Protein AF-A0A968Q0R6-F1 (afdb_monomer)

Foldseek 3Di:
DDDPPPPPDPVLVVLLVCQLVQVPVVLVVQLVVLLVPQPPCLVVNLSSLLSPLNHPDDDLVNVVVLLCLQQPLDPSHDPSSNLSSLVSCLSCCVVPVVSDDPVSLVSLVVLCVHPVHDPLSSNLSSLLNCLQNPLPVLVVDDDDPVPVSNVVSNVCSNVSCSSVVVVDPDPVVCCVDPVVPDHPPNPPDDDD

Nearest PDB structures (foldseek):
  3w3v-assembly1_A  TM=4.117E-01  e=5.167E+00  Saccharomyces cerevisiae S288C
  6yvv-a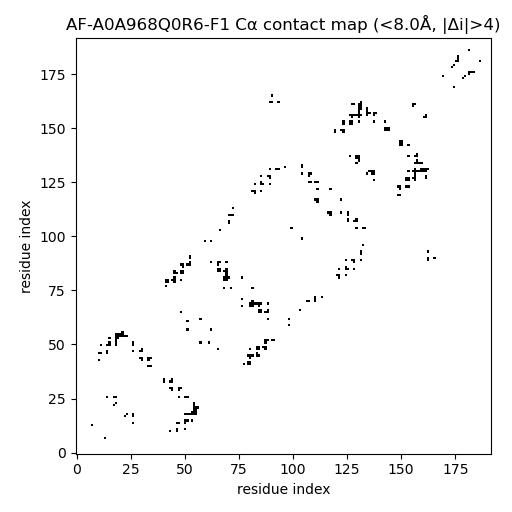ssembly1_D  TM=5.107E-01  e=9.107E+00  Saccharomyces cerevisiae S288C

Sequence (192 aa):
MREAFWIIRDPINVLENLARQGYHAEIRNLLAYYQSFEKSAEYLKAIAIRAMRFLPDIDTQEWELIVEFATTPNDSVSLAEKLMATETWLYLGHKYNAFKQSQHIEAVKVALRSEPAPPSRLEKNYLLILGQFEPNAVQEFSVNVNDPMLVSARDLALQGNPSEIFDLPELKVLREIYYSGQGPTDSEEGSP

Secondary structure (DSSP, 8-state):
--------SSHHHHHHHHHHTT-HHHHHHHHHHHHT-SSTTHHHHHHHHHHGGGSS---HHHHHHHHHHHH--STTS-HHHHHHHHHHHHHHHTT-GGG--HHHHHHHHHHHT-SSPPPHHHHHHHHHHHHHH-GGGGGG----TT-HHHHHHHHHHHHT-GGGGGTS---HHHIIIIIS---TTTTSS---

Radius of gyration: 17.41 Å; Cα contacts (8 Å, |Δi|>4): 208; chains: 1; bounding box: 38×56×56 Å

Mean predicted aligned error: 8.98 Å

pLDDT: mean 79.98, std 18.19, range [28.11, 96.62]

Solvent-accessible surface area (backbone atoms only — not comparable to full-atom values): 11010 Å² total; per-residue (Å²): 133,86,78,82,82,78,74,69,78,61,57,57,65,52,41,35,53,38,15,56,73,55,42,58,67,61,45,51,50,50,37,58,56,33,69,79,42,93,66,94,27,50,67,61,38,16,45,40,46,39,16,58,61,42,30,82,69,80,54,72,68,56,51,52,49,35,50,47,47,40,33,61,87,57,86,90,54,51,70,62,30,23,44,26,14,37,52,25,43,51,68,39,42,79,82,46,51,87,74,67,48,74,68,58,54,50,37,40,55,50,42,64,67,33,85,75,67,55,59,68,70,52,41,30,41,44,37,28,48,34,4,61,78,42,29,74,61,45,73,79,57,88,66,59,84,89,37,67,65,39,46,52,30,46,56,40,6,59,69,51,56,36,60,60,65,72,79,44,80,80,53,65,66,56,45,52,70,73,65,56,87,49,56,96,72,64,79,80,76,85,80,135

Structure (mmCIF, N/CA/C/O backbone):
data_AF-A0A968Q0R6-F1
#
_entry.id   AF-A0A968Q0R6-F1
#
loop_
_atom_site.group_PDB
_atom_site.id
_atom_site.type_symbol
_atom_site.label_atom_id
_atom_site.label_alt_id
_atom_site.label_comp_id
_atom_site.label_asym_id
_atom_site.label_entity_id
_atom_site.label_seq_id
_atom_site.pdbx_PDB_ins_code
_atom_site.Cartn_x
_atom_site.Cartn_y
_atom_site.Cartn_z
_atom_site.occupancy
_atom_site.B_is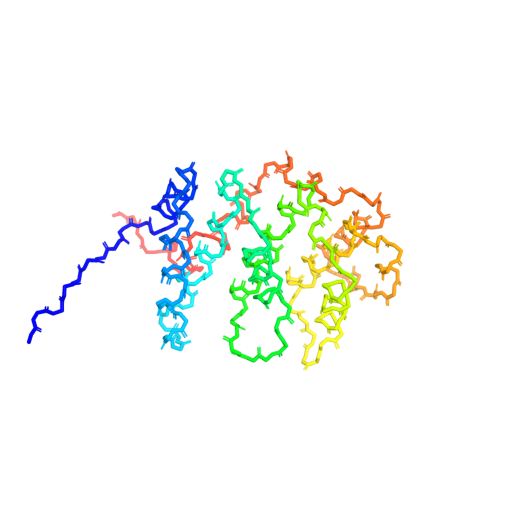o_or_equiv
_atom_site.auth_seq_id
_atom_site.auth_comp_id
_atom_site.auth_asym_id
_atom_site.auth_atom_id
_atom_site.pdbx_PDB_model_num
ATOM 1 N N . MET A 1 1 ? 1.167 -15.610 36.479 1.00 39.12 1 MET A N 1
ATOM 2 C CA . MET A 1 1 ? -0.047 -14.940 35.961 1.00 39.12 1 MET A CA 1
ATOM 3 C C . MET A 1 1 ? -0.437 -15.648 34.681 1.00 39.12 1 MET A C 1
ATOM 5 O O . MET A 1 1 ? 0.457 -15.980 33.920 1.00 39.12 1 MET A O 1
ATOM 9 N N . ARG A 1 2 ? -1.718 -15.978 34.490 1.00 39.97 2 ARG A N 1
ATOM 10 C CA . ARG A 1 2 ? -2.189 -16.648 33.271 1.00 39.97 2 ARG A CA 1
ATOM 11 C C . ARG A 1 2 ? -2.232 -15.614 32.145 1.00 39.97 2 ARG A C 1
ATOM 13 O O . ARG A 1 2 ? -3.103 -14.751 32.168 1.00 39.97 2 ARG A O 1
ATOM 20 N N . GLU A 1 3 ? -1.283 -15.685 31.218 1.00 48.38 3 GLU A N 1
ATOM 21 C CA . GLU A 1 3 ? -1.367 -14.990 29.933 1.00 48.38 3 GLU A CA 1
ATOM 22 C C . GLU A 1 3 ? -2.617 -15.504 29.216 1.00 48.38 3 GLU A C 1
ATOM 24 O O . GLU A 1 3 ? -2.781 -16.705 28.995 1.00 48.38 3 GLU A O 1
ATOM 29 N N . ALA A 1 4 ? -3.568 -14.613 28.959 1.00 44.94 4 ALA A N 1
ATOM 30 C CA . ALA A 1 4 ? -4.781 -14.972 28.252 1.00 44.94 4 ALA A CA 1
ATOM 31 C C . ALA A 1 4 ? -4.429 -15.169 26.770 1.00 44.94 4 ALA A C 1
ATOM 33 O O . ALA A 1 4 ? -4.399 -14.213 26.002 1.00 44.94 4 ALA A O 1
ATOM 34 N N . PHE A 1 5 ? -4.142 -16.415 26.384 1.00 43.56 5 PHE A N 1
ATOM 35 C CA . PHE A 1 5 ? -3.951 -16.843 24.997 1.00 43.56 5 PHE A CA 1
ATOM 36 C C . PHE A 1 5 ? -5.287 -16.822 24.242 1.00 43.56 5 PHE A C 1
ATOM 38 O O . PHE A 1 5 ? -5.841 -17.862 23.885 1.00 43.56 5 PHE A O 1
ATOM 45 N N . TRP A 1 6 ? -5.837 -15.635 24.000 1.00 43.22 6 TRP A N 1
ATOM 46 C CA . TRP A 1 6 ? -6.873 -15.474 22.987 1.00 43.22 6 TRP A CA 1
ATOM 47 C C . TRP A 1 6 ? -6.186 -15.506 21.624 1.00 43.22 6 TRP A C 1
ATOM 49 O O . TRP A 1 6 ? -5.792 -14.482 21.076 1.00 43.22 6 TRP A O 1
ATOM 59 N N . ILE A 1 7 ? -5.987 -16.714 21.097 1.00 55.59 7 ILE A N 1
ATOM 60 C CA . ILE A 1 7 ? -5.569 -16.891 19.708 1.00 55.59 7 ILE A CA 1
ATOM 61 C C . ILE A 1 7 ? -6.780 -16.533 18.850 1.00 55.59 7 ILE A C 1
ATOM 63 O O . ILE A 1 7 ? -7.751 -17.293 18.791 1.00 55.59 7 ILE A O 1
ATOM 67 N N . ILE A 1 8 ? -6.734 -15.372 18.198 1.00 61.41 8 ILE A N 1
ATOM 68 C CA . ILE A 1 8 ? -7.684 -15.044 17.138 1.00 61.41 8 ILE A CA 1
ATOM 69 C C . ILE A 1 8 ? -7.414 -16.029 16.002 1.00 61.41 8 ILE A C 1
ATOM 71 O O . ILE A 1 8 ? -6.387 -15.957 15.329 1.00 61.41 8 ILE A O 1
ATOM 75 N N . ARG A 1 9 ? -8.317 -16.996 15.825 1.00 62.91 9 ARG A N 1
ATOM 76 C CA . ARG A 1 9 ? -8.290 -17.875 14.657 1.00 62.91 9 ARG A CA 1
ATOM 77 C C . ARG A 1 9 ? -8.702 -17.040 13.450 1.00 62.91 9 ARG A C 1
ATOM 79 O O . ARG A 1 9 ? -9.751 -16.408 13.499 1.00 62.91 9 ARG A O 1
ATOM 86 N N . ASP A 1 10 ? -7.874 -17.054 12.410 1.00 76.25 10 ASP A N 1
ATOM 87 C CA . ASP A 1 10 ? -8.086 -16.300 11.168 1.00 76.25 10 ASP A CA 1
ATOM 88 C C . ASP A 1 10 ? -8.218 -14.774 11.379 1.00 76.25 10 ASP A C 1
ATOM 90 O O . ASP A 1 10 ? -9.289 -14.179 11.214 1.00 76.25 10 ASP A O 1
ATOM 94 N N . PRO A 1 11 ? -7.121 -14.110 11.782 1.00 77.69 11 PRO A N 1
ATOM 95 C CA . PRO A 1 11 ? -7.146 -12.685 12.085 1.00 77.69 11 PRO A CA 1
ATOM 96 C C . PRO A 1 11 ? -7.424 -11.818 10.848 1.00 77.69 11 PRO A C 1
ATOM 98 O O . PRO A 1 11 ? -7.931 -10.712 11.004 1.00 77.69 11 PRO A O 1
ATOM 101 N N . ILE A 1 12 ? -7.183 -12.317 9.627 1.00 82.06 12 ILE A N 1
ATOM 102 C CA . ILE A 1 12 ? -7.556 -11.617 8.389 1.00 82.06 12 ILE A CA 1
ATOM 103 C C . ILE A 1 12 ? -9.073 -11.459 8.323 1.00 82.06 12 ILE A C 1
ATOM 105 O O . ILE A 1 12 ? -9.565 -10.335 8.248 1.00 82.06 12 ILE A O 1
ATOM 109 N N . ASN A 1 13 ? -9.825 -12.560 8.407 1.00 81.19 13 ASN A N 1
ATOM 110 C CA . ASN A 1 13 ? -11.283 -12.495 8.311 1.00 81.19 13 ASN A CA 1
ATOM 111 C C . ASN A 1 13 ? -11.902 -11.653 9.430 1.00 81.19 13 ASN A C 1
ATOM 113 O O . ASN A 1 13 ? -12.878 -10.938 9.197 1.00 81.19 13 ASN A O 1
ATOM 117 N N . VAL A 1 14 ? -11.340 -11.704 10.639 1.00 86.31 14 VAL A N 1
ATOM 118 C CA . VAL A 1 14 ? -11.813 -10.872 11.752 1.00 86.31 14 VAL A CA 1
ATOM 119 C C . VAL A 1 14 ? -11.608 -9.388 11.449 1.00 86.31 14 VAL A C 1
ATOM 121 O O . VAL A 1 14 ? -12.563 -8.618 11.539 1.00 86.31 14 VAL A O 1
ATOM 124 N N . LEU A 1 15 ? -10.403 -8.982 11.046 1.00 87.88 15 LEU A N 1
ATOM 125 C CA . LEU A 1 15 ? -10.091 -7.574 10.794 1.00 87.88 15 LEU A CA 1
ATOM 126 C C . LEU A 1 15 ? -10.824 -7.020 9.574 1.00 87.88 15 LEU A C 1
ATOM 128 O O . LEU A 1 15 ? -11.347 -5.911 9.639 1.00 87.88 15 LEU A O 1
ATOM 132 N N . GLU A 1 16 ? -10.930 -7.789 8.489 1.00 90.38 16 GLU A N 1
ATOM 133 C CA . GLU A 1 16 ? -11.704 -7.369 7.318 1.00 90.38 16 GLU A CA 1
ATOM 134 C C . GLU A 1 16 ? -13.181 -7.153 7.672 1.00 90.38 16 GLU A C 1
ATOM 136 O O . GLU A 1 16 ? -13.786 -6.173 7.240 1.00 90.38 16 GLU A O 1
ATOM 141 N N . ASN A 1 17 ? -13.777 -8.036 8.479 1.00 88.81 17 ASN A N 1
ATOM 142 C CA . ASN A 1 17 ? -15.171 -7.882 8.889 1.00 88.81 17 ASN A CA 1
ATOM 143 C C . ASN A 1 17 ? -15.371 -6.714 9.857 1.00 88.81 17 ASN A C 1
ATOM 145 O O . ASN A 1 17 ? -16.407 -6.052 9.780 1.00 88.81 17 ASN A O 1
ATOM 149 N N . LEU A 1 18 ? -14.412 -6.440 10.745 1.00 91.12 18 LEU A N 1
ATOM 150 C CA . LEU A 1 18 ? -14.438 -5.239 11.581 1.00 91.12 18 LEU A CA 1
ATOM 151 C C . LEU A 1 18 ? -14.360 -3.973 10.715 1.00 91.12 18 LEU A C 1
ATOM 153 O O . LEU A 1 18 ? -15.170 -3.062 10.882 1.00 91.12 18 LEU A O 1
ATOM 157 N N . ALA A 1 19 ? -13.465 -3.951 9.727 1.00 92.56 19 ALA A N 1
ATOM 158 C CA . ALA A 1 19 ? -13.333 -2.836 8.797 1.00 92.56 19 ALA A CA 1
ATOM 159 C C . ALA A 1 19 ? -14.629 -2.578 8.020 1.00 92.56 19 ALA A C 1
ATOM 161 O O . ALA A 1 19 ? -15.128 -1.456 8.017 1.00 92.56 19 ALA A O 1
ATOM 162 N N . ARG A 1 20 ? -15.240 -3.625 7.445 1.00 92.19 20 ARG A N 1
ATOM 163 C CA . ARG A 1 20 ? -16.514 -3.510 6.707 1.00 92.19 20 ARG A CA 1
ATOM 164 C C . ARG A 1 20 ? -17.658 -2.962 7.559 1.00 92.19 20 ARG A C 1
ATOM 166 O O . ARG A 1 20 ? -18.568 -2.339 7.023 1.00 92.19 20 ARG A O 1
ATOM 173 N N . GLN A 1 21 ? -17.624 -3.205 8.868 1.00 94.31 21 GLN A N 1
ATOM 174 C CA . GLN A 1 21 ? -18.608 -2.689 9.822 1.00 94.31 21 GLN A CA 1
ATOM 175 C C . GLN A 1 21 ? -18.321 -1.245 10.273 1.00 94.31 21 GLN A C 1
ATOM 177 O O . GLN A 1 21 ? -19.139 -0.669 10.985 1.00 94.31 21 GLN A O 1
ATOM 182 N N . GLY A 1 22 ? -17.201 -0.647 9.852 1.00 92.50 22 GLY A N 1
ATOM 183 C CA . GLY A 1 22 ? -16.836 0.731 10.187 1.00 92.50 22 GLY A CA 1
ATOM 184 C C . GLY A 1 22 ? -16.117 0.892 11.527 1.00 92.50 22 GLY A C 1
ATOM 185 O O . GLY A 1 22 ? -16.130 1.983 12.093 1.00 92.50 22 GLY A O 1
ATOM 186 N N . TYR A 1 23 ? -15.483 -0.162 12.049 1.00 93.94 23 TYR A N 1
ATOM 187 C CA . TYR A 1 23 ? -14.711 -0.115 13.300 1.00 93.94 23 TYR A CA 1
ATOM 188 C C . TYR A 1 23 ? -13.320 0.518 13.106 1.00 93.94 23 TYR A C 1
ATOM 190 O O . TYR A 1 23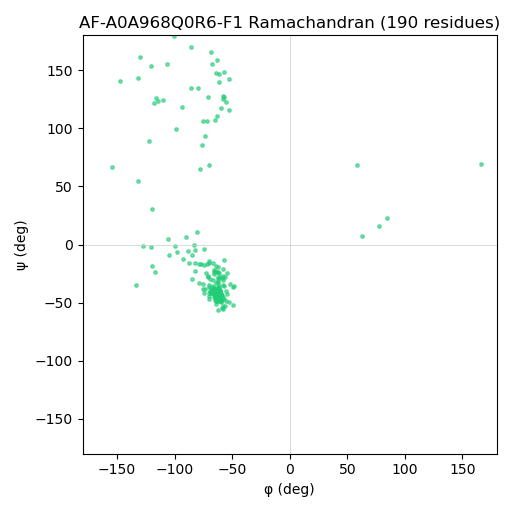 ? -12.277 -0.128 13.239 1.00 93.94 23 TYR A O 1
ATOM 198 N N . HIS A 1 24 ? -13.317 1.805 12.751 1.00 91.88 24 HIS A N 1
ATOM 199 C CA . HIS A 1 24 ? -12.120 2.619 12.512 1.00 91.88 24 HIS A CA 1
ATOM 200 C C . HIS A 1 24 ? -11.176 2.642 13.719 1.00 91.88 24 HIS A C 1
ATOM 202 O O . HIS A 1 24 ? -9.988 2.332 13.605 1.00 91.88 24 HIS A O 1
ATOM 208 N N . ALA A 1 25 ? -11.710 2.983 14.895 1.00 90.69 25 ALA A N 1
ATOM 209 C CA . ALA A 1 25 ? -10.923 3.166 16.110 1.00 90.69 25 ALA A CA 1
ATOM 210 C C . ALA A 1 25 ? -10.250 1.862 16.555 1.00 90.69 25 ALA A C 1
ATOM 212 O O . ALA A 1 25 ? -9.103 1.867 16.990 1.00 90.69 25 ALA A O 1
ATOM 213 N N . GLU A 1 26 ? -10.940 0.736 16.420 1.00 90.94 26 GLU A N 1
ATOM 214 C CA . GLU A 1 26 ? -10.445 -0.588 16.773 1.00 90.94 26 GLU A CA 1
ATOM 215 C C . GLU A 1 26 ? -9.278 -0.995 15.875 1.00 90.94 26 GLU A C 1
ATOM 217 O O . GLU A 1 26 ? -8.271 -1.491 16.378 1.00 90.94 26 GLU A O 1
ATOM 22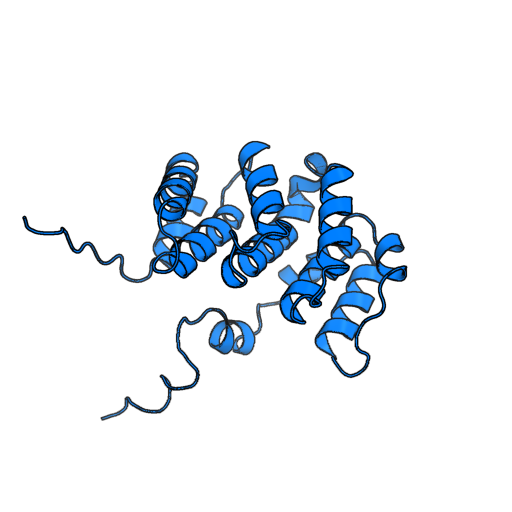2 N N . ILE A 1 27 ? -9.370 -0.731 14.569 1.00 90.50 27 ILE A N 1
ATOM 223 C CA . ILE A 1 27 ? -8.280 -1.003 13.624 1.00 90.50 27 ILE A CA 1
ATOM 224 C C . ILE A 1 27 ? -7.061 -0.135 13.942 1.00 90.50 27 ILE A C 1
ATOM 226 O O . ILE A 1 27 ? -5.950 -0.663 14.024 1.00 90.50 27 ILE A O 1
ATOM 230 N N . ARG A 1 28 ? -7.255 1.166 14.207 1.00 89.06 28 ARG A N 1
ATOM 231 C CA . ARG A 1 28 ? -6.165 2.066 14.627 1.00 89.06 28 ARG A CA 1
ATOM 232 C C . ARG A 1 28 ? -5.523 1.600 15.931 1.00 89.06 28 ARG A C 1
ATOM 234 O O . ARG A 1 28 ? -4.301 1.527 16.021 1.00 89.06 28 ARG A O 1
ATOM 241 N N . ASN A 1 29 ? -6.335 1.257 16.928 1.00 87.81 29 ASN A N 1
ATOM 242 C CA . ASN A 1 29 ? -5.859 0.808 18.233 1.00 87.81 29 ASN A CA 1
ATOM 243 C C . ASN A 1 29 ? -5.066 -0.496 18.125 1.00 87.81 29 ASN A C 1
ATOM 245 O O . ASN A 1 29 ? -4.043 -0.637 18.789 1.00 87.81 29 ASN A O 1
ATOM 249 N N . LEU A 1 30 ? -5.503 -1.432 17.280 1.00 86.44 30 LEU A N 1
ATOM 250 C CA . LEU A 1 30 ? -4.772 -2.672 17.026 1.00 86.44 30 LEU A CA 1
ATOM 251 C C . LEU A 1 30 ? -3.439 -2.401 16.332 1.00 86.44 30 LEU A C 1
ATOM 253 O O . LEU A 1 30 ? -2.416 -2.931 16.761 1.00 86.44 30 LEU A O 1
ATOM 257 N N . LEU A 1 31 ? -3.425 -1.541 15.313 1.00 86.75 31 LEU A N 1
ATOM 258 C CA . LEU A 1 31 ? -2.191 -1.156 14.635 1.00 86.75 31 LEU A CA 1
ATOM 259 C C . LEU A 1 31 ? -1.204 -0.495 15.612 1.00 86.75 31 LEU A C 1
ATOM 261 O O . LEU A 1 31 ? -0.056 -0.926 15.698 1.00 86.75 31 LEU A O 1
ATOM 265 N N . ALA A 1 32 ? -1.666 0.472 16.411 1.00 86.12 32 ALA A N 1
ATOM 266 C CA . ALA A 1 32 ? -0.861 1.152 17.427 1.00 86.12 32 ALA A CA 1
ATOM 267 C C . ALA A 1 32 ? -0.354 0.194 18.517 1.00 86.12 32 ALA A C 1
ATOM 269 O O . ALA A 1 32 ? 0.796 0.277 18.945 1.00 86.12 32 ALA A O 1
ATOM 270 N N . TYR A 1 33 ? -1.190 -0.754 18.947 1.00 85.06 33 TYR A N 1
ATOM 271 C CA . TYR A 1 33 ? -0.789 -1.790 19.892 1.00 85.06 33 TYR A CA 1
ATOM 272 C C . TYR A 1 33 ? 0.366 -2.623 19.327 1.00 85.06 33 TYR A C 1
ATOM 274 O O . TYR A 1 33 ? 1.395 -2.778 19.986 1.00 85.06 33 TYR A O 1
ATOM 282 N N . TYR A 1 34 ? 0.241 -3.103 18.088 1.00 82.00 34 TYR A N 1
ATOM 283 C CA . TYR A 1 34 ? 1.256 -3.949 17.466 1.00 82.00 34 TYR A CA 1
ATOM 284 C C . TYR A 1 34 ? 2.531 -3.206 17.053 1.00 82.00 34 TYR A C 1
ATOM 286 O O . TYR A 1 34 ? 3.589 -3.829 17.019 1.00 82.00 34 TYR A O 1
ATOM 294 N N . GLN A 1 35 ? 2.477 -1.890 16.815 1.00 77.75 35 GLN A N 1
ATOM 295 C CA . GLN A 1 35 ? 3.664 -1.055 16.575 1.00 77.75 35 GLN A CA 1
ATOM 296 C C . GLN A 1 35 ? 4.677 -1.104 17.731 1.00 77.75 35 GLN A C 1
ATOM 298 O O . GLN A 1 35 ? 5.871 -0.943 17.500 1.00 77.75 35 GLN A O 1
ATOM 303 N N . SER A 1 36 ? 4.228 -1.374 18.962 1.00 74.31 36 SER A N 1
ATOM 304 C CA . SER A 1 36 ? 5.114 -1.511 20.126 1.00 74.31 36 SER A CA 1
ATOM 305 C C . SER A 1 36 ? 5.915 -2.826 20.171 1.00 74.31 36 SER A C 1
ATOM 307 O O . SER A 1 36 ? 6.759 -2.997 21.050 1.00 74.31 36 SER A O 1
ATOM 309 N N . PHE A 1 37 ? 5.686 -3.748 19.225 1.00 72.75 37 PHE A N 1
ATOM 310 C CA . PHE A 1 37 ? 6.336 -5.058 19.162 1.00 72.75 37 PHE A CA 1
ATOM 311 C C 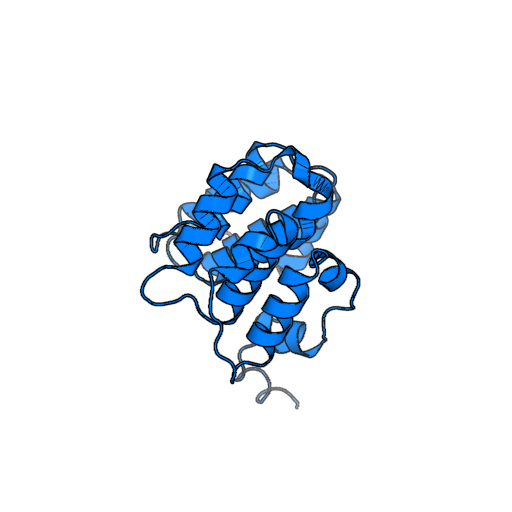. PHE A 1 37 ? 7.206 -5.183 17.901 1.00 72.75 37 PHE A C 1
ATOM 313 O O . PHE A 1 37 ? 6.724 -5.022 16.782 1.00 72.75 37 PHE A O 1
ATOM 320 N N . GLU A 1 38 ? 8.489 -5.525 18.068 1.00 64.25 38 GLU A N 1
ATOM 321 C CA . GLU A 1 38 ? 9.470 -5.429 16.974 1.00 64.25 38 GLU A CA 1
ATOM 322 C C . GLU A 1 38 ? 9.278 -6.450 15.837 1.00 64.25 38 GLU A C 1
ATOM 324 O O . GLU A 1 38 ? 9.332 -6.064 14.673 1.00 64.25 38 GLU A O 1
ATOM 329 N N . LYS A 1 39 ? 9.073 -7.748 16.122 1.00 57.75 39 LYS A N 1
ATOM 330 C CA . LYS A 1 39 ? 9.099 -8.798 15.069 1.00 57.75 39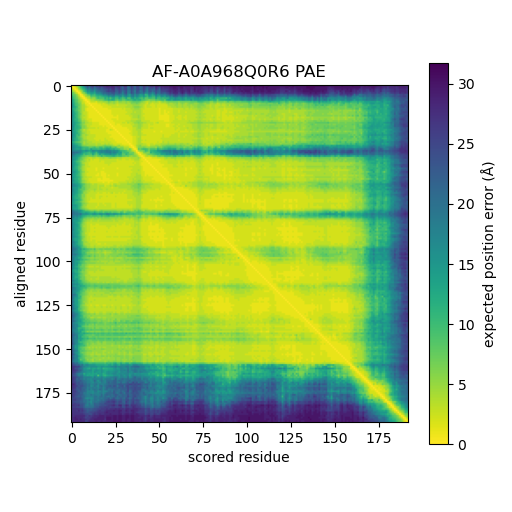 LYS A CA 1
ATOM 331 C C . LYS A 1 39 ? 7.952 -9.803 15.096 1.00 57.75 39 LYS A C 1
ATOM 333 O O . LYS A 1 39 ? 7.473 -10.210 14.046 1.00 57.75 39 LYS A O 1
ATOM 338 N N . SER A 1 40 ? 7.455 -10.187 16.270 1.00 60.59 40 SER A N 1
ATOM 339 C CA . SER A 1 40 ? 6.371 -11.178 16.386 1.00 60.59 40 SER A CA 1
ATOM 340 C C . SER A 1 40 ? 5.008 -10.669 15.903 1.00 60.59 40 SER A C 1
ATOM 342 O O . SER A 1 40 ? 4.098 -11.468 15.696 1.00 60.59 40 SER A O 1
ATOM 344 N N . ALA A 1 41 ? 4.864 -9.356 15.707 1.00 75.25 41 ALA A N 1
ATOM 345 C CA . ALA A 1 41 ? 3.622 -8.724 15.280 1.00 75.25 41 ALA A CA 1
ATOM 346 C C . ALA A 1 41 ? 3.629 -8.261 13.814 1.00 75.25 41 ALA A C 1
ATOM 348 O O . ALA A 1 41 ? 2.653 -7.655 13.384 1.00 75.25 41 ALA A O 1
ATOM 349 N N . GLU A 1 42 ? 4.685 -8.544 13.037 1.00 78.19 42 GLU A N 1
ATOM 350 C CA . GLU A 1 42 ? 4.808 -8.125 11.629 1.00 78.19 42 GLU A CA 1
ATOM 351 C C . GLU A 1 42 ? 3.553 -8.465 10.817 1.00 78.19 42 GLU A C 1
ATOM 353 O O . GLU A 1 42 ? 2.927 -7.592 10.215 1.00 78.19 42 GLU A O 1
ATOM 358 N N . TYR A 1 43 ? 3.138 -9.729 10.892 1.00 79.69 43 TYR A N 1
ATOM 359 C CA . TYR A 1 43 ? 1.939 -10.217 10.229 1.00 79.69 43 TYR A CA 1
ATOM 360 C C . TYR A 1 43 ? 0.683 -9.456 10.669 1.00 79.69 43 TYR A C 1
ATOM 362 O O . TYR A 1 43 ? -0.098 -9.041 9.819 1.00 79.69 43 TYR A O 1
ATOM 370 N N . LEU A 1 44 ? 0.511 -9.225 11.976 1.00 83.31 44 LEU A N 1
ATOM 371 C CA . LEU A 1 44 ? -0.665 -8.555 12.544 1.00 83.31 44 LEU A CA 1
ATOM 372 C C . LEU A 1 44 ? -0.747 -7.079 12.127 1.00 83.31 44 LEU A C 1
ATOM 374 O O . LEU A 1 44 ? -1.834 -6.594 11.817 1.00 83.31 44 LEU A O 1
ATOM 378 N N . LYS A 1 45 ? 0.395 -6.386 12.041 1.00 85.56 45 LYS A N 1
ATOM 379 C CA . LYS A 1 45 ? 0.479 -5.018 11.507 1.00 85.56 45 LYS A CA 1
ATOM 380 C C . LYS A 1 45 ? 0.093 -4.987 10.029 1.00 85.56 45 LYS A C 1
ATOM 382 O O . LYS A 1 45 ? -0.770 -4.208 9.633 1.00 85.56 45 LYS A O 1
ATOM 387 N N . ALA A 1 46 ? 0.663 -5.890 9.230 1.00 86.00 46 ALA A N 1
ATOM 388 C CA . ALA A 1 46 ? 0.402 -5.971 7.797 1.00 86.00 46 ALA A CA 1
ATOM 389 C C . ALA A 1 46 ? -1.089 -6.209 7.490 1.00 86.00 46 ALA A C 1
ATOM 391 O O . ALA A 1 46 ? -1.681 -5.496 6.677 1.00 86.00 46 ALA A O 1
ATOM 392 N N . ILE A 1 47 ? -1.736 -7.160 8.172 1.00 84.75 47 ILE A N 1
ATOM 393 C CA . ILE A 1 47 ? -3.164 -7.439 7.951 1.00 84.75 47 ILE A CA 1
ATOM 394 C C . ILE A 1 47 ? -4.081 -6.332 8.494 1.00 84.75 47 ILE A C 1
ATOM 396 O O . ILE A 1 47 ? -5.154 -6.123 7.932 1.00 84.75 47 ILE A O 1
ATOM 400 N N . ALA A 1 48 ? -3.672 -5.594 9.535 1.00 89.88 48 ALA A N 1
ATOM 401 C CA . ALA A 1 48 ? -4.416 -4.432 10.026 1.00 89.88 48 ALA A CA 1
ATOM 402 C C . ALA A 1 48 ? -4.397 -3.285 9.005 1.00 89.88 48 ALA A C 1
ATOM 404 O O . ALA A 1 48 ? -5.442 -2.699 8.729 1.00 89.88 48 ALA A O 1
ATOM 405 N N . ILE A 1 49 ? -3.245 -3.031 8.376 1.00 90.81 49 ILE A N 1
ATOM 406 C CA . ILE A 1 49 ? -3.127 -2.070 7.270 1.00 90.81 49 ILE A CA 1
ATOM 407 C C . ILE A 1 49 ? -3.995 -2.519 6.089 1.00 90.81 49 ILE A C 1
ATOM 409 O O . ILE A 1 49 ? -4.805 -1.740 5.594 1.00 90.81 49 ILE A O 1
ATOM 413 N N . ARG A 1 50 ? -3.910 -3.798 5.688 1.00 89.75 50 ARG A N 1
ATOM 414 C CA . ARG A 1 50 ? -4.754 -4.368 4.621 1.00 89.75 50 ARG A CA 1
ATOM 415 C C . ARG A 1 50 ? -6.243 -4.178 4.904 1.00 89.75 50 ARG A C 1
ATOM 417 O O . ARG A 1 50 ? -7.007 -3.905 3.981 1.00 89.75 50 ARG A O 1
ATOM 424 N N . ALA A 1 51 ? -6.668 -4.335 6.156 1.00 90.62 51 ALA A N 1
ATOM 425 C CA . ALA A 1 51 ? -8.068 -4.206 6.537 1.00 90.62 51 ALA A CA 1
ATOM 426 C C . ALA A 1 51 ? -8.625 -2.797 6.272 1.00 90.62 51 ALA A C 1
ATOM 428 O O . ALA A 1 51 ? -9.800 -2.683 5.925 1.00 90.62 51 ALA A O 1
ATOM 429 N N . MET A 1 52 ? -7.797 -1.744 6.333 1.00 92.75 52 MET A N 1
ATOM 430 C CA . MET A 1 52 ? -8.227 -0.360 6.084 1.00 92.75 52 MET A CA 1
ATOM 431 C C . MET A 1 52 ? -8.880 -0.171 4.709 1.00 92.75 52 MET A C 1
ATOM 433 O O . MET A 1 52 ? -9.781 0.651 4.570 1.00 92.75 52 MET A O 1
ATOM 437 N N . ARG A 1 53 ? -8.521 -0.981 3.700 1.00 90.88 53 ARG A N 1
ATOM 438 C CA . ARG A 1 53 ? -9.148 -0.919 2.366 1.00 90.88 53 ARG A CA 1
ATOM 439 C C . ARG A 1 53 ? -10.648 -1.244 2.362 1.00 90.88 53 ARG A C 1
ATOM 441 O O . ARG A 1 53 ? -11.340 -0.938 1.395 1.00 90.88 53 ARG A O 1
ATOM 448 N N . PHE A 1 54 ? -11.132 -1.905 3.413 1.00 90.69 54 PHE A N 1
ATOM 449 C CA . PHE A 1 54 ? -12.527 -2.310 3.569 1.00 90.69 54 PHE A CA 1
ATOM 450 C C . PHE A 1 54 ? -13.340 -1.377 4.465 1.00 90.69 54 PHE A C 1
ATOM 452 O O . PHE A 1 54 ? -14.532 -1.627 4.647 1.00 90.69 54 PHE A O 1
ATOM 459 N N . LEU A 1 55 ? -12.724 -0.331 5.021 1.00 91.19 55 LEU A N 1
ATOM 460 C CA . LEU A 1 55 ? -13.460 0.689 5.753 1.00 91.19 55 LEU A CA 1
ATOM 461 C C . LEU A 1 55 ? -14.465 1.390 4.812 1.00 91.19 55 LEU A C 1
ATOM 463 O O . LEU A 1 55 ? -14.153 1.629 3.637 1.00 91.19 55 LEU A O 1
ATOM 467 N N . PRO A 1 56 ? -15.686 1.698 5.288 1.00 90.19 56 PRO A N 1
ATOM 468 C CA . PRO A 1 56 ? -16.720 2.326 4.460 1.00 90.19 56 PRO A CA 1
ATOM 469 C C . PRO A 1 56 ? -16.280 3.703 3.934 1.00 90.19 56 PRO A C 1
ATOM 471 O O . PRO A 1 56 ? -16.520 4.052 2.768 1.00 90.19 56 PRO A O 1
ATOM 474 N N . ASP A 1 57 ? -15.573 4.437 4.780 1.00 91.19 57 ASP A N 1
ATOM 475 C CA . ASP A 1 57 ? -14.916 5.713 4.545 1.00 91.19 57 ASP A CA 1
ATOM 476 C C . ASP A 1 57 ? -13.458 5.642 5.033 1.00 91.19 57 ASP A C 1
ATOM 478 O O . ASP A 1 57 ? -13.110 4.739 5.783 1.00 91.19 57 ASP A O 1
ATOM 482 N N . ILE A 1 58 ? -12.590 6.543 4.576 1.00 91.31 58 ILE A N 1
ATOM 483 C CA . ILE A 1 58 ? -11.276 6.783 5.193 1.00 91.31 58 ILE A CA 1
ATOM 484 C C . ILE A 1 58 ? -11.127 8.292 5.361 1.00 91.31 58 ILE A C 1
ATOM 486 O O . ILE A 1 58 ? -11.589 9.050 4.498 1.00 91.31 58 ILE A O 1
ATOM 490 N N . ASP A 1 59 ? -10.501 8.725 6.448 1.00 91.06 59 ASP A N 1
ATOM 491 C CA . ASP A 1 59 ? -10.176 10.125 6.673 1.00 91.06 59 ASP A CA 1
ATOM 492 C C . ASP A 1 59 ? -8.693 10.408 6.353 1.00 91.06 59 ASP A C 1
ATOM 494 O O . ASP A 1 59 ? -7.932 9.535 5.917 1.00 91.06 59 ASP A O 1
ATOM 498 N N . THR A 1 60 ? -8.278 11.668 6.511 1.00 91.88 60 THR A N 1
ATOM 499 C CA . THR A 1 60 ? -6.890 12.078 6.262 1.00 91.88 60 THR A CA 1
ATOM 500 C C . THR A 1 60 ? -5.898 11.295 7.130 1.00 91.88 60 THR A C 1
ATOM 502 O O . THR A 1 60 ? -4.806 10.988 6.671 1.00 91.88 60 THR A O 1
ATOM 505 N N . GLN A 1 61 ? -6.252 10.947 8.367 1.00 92.06 61 GLN A N 1
ATOM 506 C CA . GLN A 1 61 ? -5.398 10.187 9.275 1.00 92.06 61 GLN A CA 1
ATOM 507 C C . GLN A 1 61 ? -5.131 8.772 8.752 1.00 92.06 61 GLN A C 1
ATOM 509 O O . GLN A 1 61 ? -3.970 8.363 8.731 1.00 92.06 61 GLN A O 1
ATOM 514 N N . GLU A 1 62 ? -6.155 8.023 8.317 1.00 93.31 62 GLU A N 1
ATOM 515 C CA . GLU A 1 62 ? -5.928 6.711 7.687 1.00 93.31 62 GLU A CA 1
ATOM 516 C C . GLU A 1 62 ? -5.063 6.832 6.441 1.00 93.31 62 GLU A C 1
ATOM 518 O O . GLU A 1 62 ? -4.164 6.019 6.231 1.00 93.31 62 GLU A O 1
ATOM 523 N N . TRP A 1 63 ? -5.340 7.839 5.612 1.00 95.19 63 TRP A N 1
ATOM 524 C CA . TRP A 1 63 ? -4.606 8.034 4.372 1.00 95.19 63 TRP A CA 1
ATOM 525 C C . TRP A 1 63 ? -3.115 8.275 4.621 1.00 95.19 63 TRP A C 1
ATOM 527 O O . TRP A 1 63 ? -2.276 7.605 4.020 1.00 95.19 63 TRP A O 1
ATOM 537 N N . GLU A 1 64 ? -2.776 9.184 5.538 1.00 95.38 64 GLU A N 1
ATOM 538 C CA . GLU A 1 64 ? -1.379 9.467 5.881 1.00 95.38 64 GLU A CA 1
ATOM 539 C C . GLU A 1 64 ? -0.688 8.245 6.502 1.00 95.38 64 GLU A C 1
ATOM 541 O O . GLU A 1 64 ? 0.461 7.973 6.163 1.00 95.38 64 GLU A O 1
ATOM 546 N N . LEU A 1 65 ? -1.387 7.449 7.324 1.00 93.94 65 LEU A N 1
ATOM 547 C CA . LEU A 1 65 ? -0.846 6.185 7.839 1.00 93.94 65 LEU A CA 1
ATOM 548 C C . LEU A 1 65 ? -0.513 5.212 6.701 1.00 93.94 65 LEU A C 1
ATOM 550 O O . LEU A 1 65 ? 0.576 4.643 6.671 1.00 93.94 65 LEU A O 1
ATOM 554 N N . ILE A 1 66 ? -1.421 5.030 5.739 1.00 95.19 66 ILE A N 1
ATOM 555 C CA . ILE A 1 66 ? -1.180 4.165 4.576 1.00 95.19 66 ILE A CA 1
ATOM 556 C C . ILE A 1 66 ? 0.052 4.646 3.796 1.00 95.19 66 ILE A C 1
ATOM 558 O O . ILE A 1 66 ? 0.896 3.828 3.426 1.00 95.19 66 ILE A O 1
ATOM 562 N N . VAL A 1 67 ? 0.189 5.958 3.578 1.00 95.62 67 VAL A N 1
ATOM 563 C CA . VAL A 1 67 ? 1.343 6.547 2.881 1.00 95.62 67 VAL A CA 1
ATOM 564 C C . VAL A 1 67 ? 2.644 6.333 3.655 1.00 95.62 67 VAL A C 1
ATOM 566 O O . VAL A 1 67 ? 3.652 5.931 3.063 1.00 95.62 67 VAL A O 1
ATOM 569 N N . GLU A 1 68 ? 2.628 6.566 4.966 1.00 94.62 68 GLU A N 1
ATOM 570 C CA . GLU A 1 68 ? 3.774 6.383 5.857 1.00 94.62 68 GLU A CA 1
ATOM 571 C C . GLU A 1 68 ? 4.268 4.935 5.801 1.00 94.62 68 GLU A C 1
ATOM 573 O O . GLU A 1 68 ? 5.424 4.684 5.450 1.00 94.62 68 GLU A O 1
ATOM 578 N N . PHE A 1 69 ? 3.386 3.965 6.045 1.00 93.50 69 PHE A N 1
ATOM 579 C CA . PHE A 1 69 ? 3.741 2.548 5.975 1.00 93.50 69 PHE A CA 1
ATOM 580 C C . PHE A 1 69 ? 4.193 2.121 4.575 1.00 93.50 69 PHE A C 1
ATOM 582 O O . PHE A 1 69 ? 5.064 1.263 4.453 1.00 93.50 69 PHE A O 1
ATOM 589 N N . ALA A 1 70 ? 3.643 2.717 3.516 1.00 95.12 70 ALA A N 1
ATOM 590 C CA . ALA A 1 70 ? 4.022 2.400 2.146 1.00 95.12 70 ALA A CA 1
ATOM 591 C C . ALA A 1 70 ? 5.433 2.880 1.788 1.00 95.12 70 ALA A C 1
ATOM 593 O O . ALA A 1 70 ? 6.113 2.197 1.034 1.00 95.12 70 ALA A O 1
ATOM 594 N N . THR A 1 71 ? 5.869 4.039 2.289 1.00 95.81 71 THR A N 1
ATOM 595 C CA . THR A 1 71 ? 7.045 4.752 1.749 1.00 95.81 71 THR A CA 1
ATOM 596 C C . THR A 1 71 ? 8.172 4.979 2.751 1.00 95.81 71 THR A C 1
ATOM 598 O O . THR A 1 71 ? 9.225 5.497 2.375 1.00 95.81 71 THR A O 1
ATOM 601 N N . THR A 1 72 ? 7.998 4.569 4.011 1.00 90.56 72 THR A N 1
ATOM 602 C CA . THR A 1 72 ? 9.015 4.756 5.051 1.00 90.56 72 THR A CA 1
ATOM 603 C C . THR A 1 72 ? 10.363 4.136 4.631 1.00 90.56 72 THR A C 1
ATOM 605 O O . THR A 1 72 ? 10.433 2.932 4.353 1.00 90.56 72 THR A O 1
ATOM 608 N N . PRO A 1 73 ? 11.453 4.928 4.590 1.00 78.00 73 PRO A N 1
ATOM 609 C CA . PRO A 1 73 ? 12.747 4.478 4.075 1.00 78.00 73 PRO A CA 1
ATOM 610 C C . PRO A 1 73 ? 13.576 3.694 5.097 1.00 78.00 73 PRO A C 1
ATOM 612 O O . PRO A 1 73 ? 14.538 3.037 4.718 1.00 78.00 73 PRO A O 1
ATOM 615 N N . ASN A 1 74 ? 13.236 3.769 6.384 1.00 75.56 74 ASN A N 1
ATOM 616 C CA . ASN A 1 74 ? 13.954 3.055 7.435 1.00 75.56 74 ASN A CA 1
ATOM 617 C C . ASN A 1 74 ? 13.426 1.610 7.601 1.00 75.56 74 ASN A C 1
ATOM 619 O O . ASN A 1 74 ? 12.378 1.231 7.065 1.00 75.56 74 ASN A O 1
ATOM 623 N N . ASP A 1 75 ? 14.158 0.816 8.382 1.00 77.25 75 ASP A N 1
ATOM 624 C CA . ASP A 1 75 ? 13.815 -0.578 8.690 1.00 77.25 75 ASP A CA 1
ATO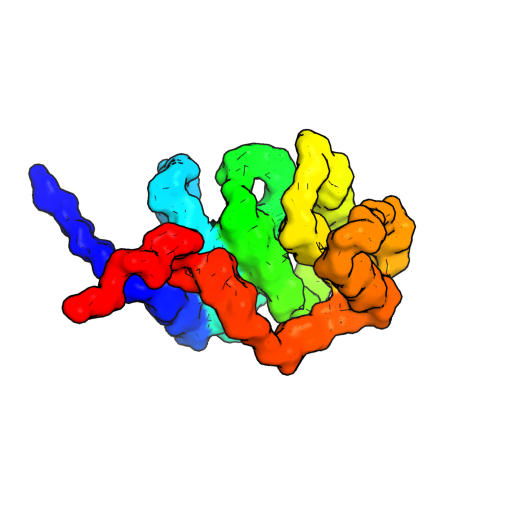M 625 C C . ASP A 1 75 ? 12.756 -0.712 9.804 1.00 77.25 75 ASP A C 1
ATOM 627 O O . ASP A 1 75 ? 12.530 -1.813 10.307 1.00 77.25 75 ASP A O 1
ATOM 631 N N . SER A 1 76 ? 12.094 0.381 10.221 1.00 82.38 76 SER A N 1
ATOM 632 C CA . SER A 1 76 ? 11.031 0.307 11.239 1.00 82.38 76 SER A CA 1
ATOM 633 C C . SER A 1 76 ? 9.734 -0.285 10.690 1.00 82.38 76 SER A C 1
ATOM 635 O O . SER A 1 76 ? 8.882 -0.720 11.464 1.00 82.38 76 SER A O 1
ATOM 637 N N . VAL A 1 77 ? 9.591 -0.310 9.364 1.00 87.69 77 VAL A N 1
ATOM 638 C CA . VAL A 1 77 ? 8.475 -0.936 8.658 1.00 87.69 77 VAL A CA 1
ATOM 639 C C . VAL A 1 77 ? 9.003 -2.113 7.846 1.00 87.69 77 VAL A C 1
ATOM 641 O O . VAL A 1 77 ? 9.888 -1.957 7.001 1.00 87.69 77 VAL A O 1
ATOM 644 N N . SER A 1 78 ? 8.447 -3.296 8.085 1.00 86.81 78 SER A N 1
ATOM 645 C CA . SER A 1 78 ? 8.816 -4.514 7.365 1.00 86.81 78 SER A CA 1
ATOM 646 C C . SER A 1 78 ? 8.392 -4.491 5.894 1.00 86.81 78 SER A C 1
ATOM 648 O O . SER A 1 78 ? 7.535 -3.713 5.466 1.00 86.81 78 SER A O 1
ATOM 650 N N . LEU A 1 79 ? 8.942 -5.418 5.108 1.00 86.69 79 LEU A N 1
ATOM 651 C CA . LEU A 1 79 ? 8.513 -5.622 3.727 1.00 86.69 79 LEU A CA 1
ATOM 652 C C . LEU A 1 79 ? 7.028 -6.012 3.634 1.00 86.69 79 LEU A C 1
ATOM 654 O O . LEU A 1 79 ? 6.339 -5.535 2.733 1.00 86.69 79 LEU A O 1
ATOM 658 N N . ALA A 1 80 ? 6.524 -6.851 4.548 1.00 85.50 80 ALA A N 1
ATOM 659 C CA . ALA A 1 80 ? 5.120 -7.260 4.548 1.00 85.50 80 ALA A CA 1
ATOM 660 C C . ALA A 1 80 ? 4.186 -6.064 4.782 1.00 85.50 80 ALA A C 1
ATOM 662 O O . ALA A 1 80 ? 3.185 -5.912 4.081 1.00 85.50 80 ALA A O 1
ATOM 663 N N . GLU A 1 81 ? 4.544 -5.183 5.716 1.00 89.50 81 GLU A N 1
ATOM 664 C CA . GLU A 1 81 ? 3.807 -3.946 5.981 1.00 89.50 81 GLU A CA 1
ATOM 665 C C . GLU A 1 81 ? 3.821 -3.011 4.764 1.00 89.50 81 GLU A C 1
ATOM 667 O O . GLU A 1 81 ? 2.754 -2.569 4.341 1.00 89.50 81 GLU A O 1
ATOM 672 N N . LYS A 1 82 ? 4.986 -2.785 4.134 1.00 93.25 82 LYS A N 1
ATOM 673 C CA . LYS A 1 82 ? 5.100 -1.960 2.912 1.00 93.25 82 LYS A CA 1
ATOM 674 C C . LYS A 1 82 ? 4.253 -2.516 1.766 1.00 93.25 82 LYS A C 1
ATOM 676 O O . LYS A 1 82 ? 3.570 -1.762 1.070 1.00 93.25 82 LYS A O 1
ATOM 681 N N . LEU A 1 83 ? 4.255 -3.836 1.571 1.00 91.69 83 LEU A N 1
ATOM 682 C CA . LEU A 1 83 ? 3.440 -4.492 0.544 1.00 91.69 83 LEU A CA 1
ATOM 683 C C . LEU A 1 83 ? 1.941 -4.307 0.806 1.00 91.69 83 LEU A C 1
ATOM 685 O O . LEU A 1 83 ? 1.222 -3.882 -0.096 1.00 91.69 83 LEU A O 1
ATOM 689 N N . MET A 1 84 ? 1.471 -4.553 2.033 1.00 90.69 84 MET A N 1
ATOM 690 C CA . MET A 1 84 ? 0.049 -4.380 2.356 1.00 90.69 84 MET A CA 1
ATOM 691 C C . MET A 1 84 ? -0.380 -2.913 2.285 1.00 90.69 84 MET A C 1
ATOM 693 O O . MET A 1 84 ? -1.479 -2.623 1.814 1.00 90.69 84 MET A O 1
ATOM 697 N N . ALA A 1 85 ? 0.478 -1.985 2.709 1.00 94.81 85 ALA A N 1
ATOM 698 C CA . ALA A 1 85 ? 0.217 -0.552 2.634 1.00 94.81 85 ALA A CA 1
ATOM 699 C C . ALA A 1 85 ? 0.102 -0.071 1.188 1.00 94.81 85 ALA A C 1
ATOM 701 O O . ALA A 1 85 ? -0.871 0.584 0.828 1.00 94.81 85 ALA A O 1
ATOM 702 N N . THR A 1 86 ? 1.045 -0.454 0.328 1.00 94.19 86 THR A N 1
ATOM 703 C CA . THR A 1 86 ? 1.014 -0.067 -1.087 1.00 94.19 86 THR A CA 1
ATOM 704 C C . THR A 1 86 ? -0.157 -0.695 -1.851 1.00 94.19 86 THR A C 1
ATOM 706 O O . THR A 1 86 ? -0.768 -0.025 -2.679 1.00 94.19 86 THR A O 1
ATOM 709 N N . GLU A 1 87 ? -0.551 -1.935 -1.546 1.00 91.31 87 GLU A N 1
ATOM 710 C CA . GLU A 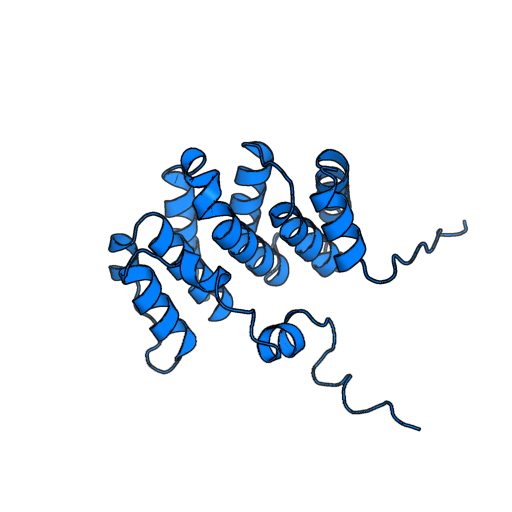1 87 ? -1.776 -2.543 -2.095 1.00 91.31 87 GLU A CA 1
ATOM 711 C C . GLU A 1 87 ? -3.047 -1.835 -1.621 1.00 91.31 87 GLU A C 1
ATOM 713 O O . GLU A 1 87 ? -3.968 -1.606 -2.405 1.00 91.31 87 GLU A O 1
ATOM 718 N N . THR A 1 88 ? -3.089 -1.477 -0.338 1.00 92.19 88 THR A N 1
ATOM 719 C CA . THR A 1 88 ? -4.198 -0.727 0.261 1.00 92.19 88 THR A CA 1
ATOM 720 C C . THR A 1 88 ? -4.323 0.651 -0.377 1.00 92.19 88 THR A C 1
ATOM 722 O O . THR A 1 88 ? -5.425 1.046 -0.755 1.00 92.19 88 THR A O 1
ATOM 725 N N . TRP A 1 89 ? -3.200 1.343 -0.583 1.00 93.50 89 TRP A N 1
ATOM 726 C CA . TRP A 1 89 ? -3.151 2.608 -1.309 1.00 93.50 89 TRP A CA 1
ATOM 727 C C . TRP A 1 89 ? -3.707 2.441 -2.716 1.00 93.50 89 TRP A C 1
ATOM 729 O O . TRP A 1 89 ? -4.655 3.131 -3.070 1.00 93.50 89 TRP A O 1
ATOM 739 N N . LEU A 1 90 ? -3.170 1.516 -3.509 1.00 90.25 90 LEU A N 1
ATOM 740 C CA . LEU A 1 90 ? -3.609 1.295 -4.887 1.00 90.25 90 LEU A CA 1
ATOM 741 C C . LEU A 1 90 ? -5.121 1.030 -4.981 1.00 90.25 90 LEU A C 1
ATOM 743 O O . LEU A 1 90 ? -5.804 1.613 -5.827 1.00 90.25 90 LEU A O 1
ATOM 747 N N . TYR A 1 91 ? -5.653 0.211 -4.067 1.00 87.62 91 TYR A N 1
ATOM 748 C CA . TYR A 1 91 ? -7.083 -0.072 -3.988 1.00 87.62 91 TYR A CA 1
ATOM 749 C C . TYR A 1 91 ? -7.897 1.190 -3.678 1.00 87.62 91 TYR A C 1
ATOM 751 O O . TYR A 1 91 ? -8.912 1.448 -4.315 1.00 87.62 91 TYR A O 1
ATOM 759 N N . LEU A 1 92 ? -7.458 2.004 -2.719 1.00 88.31 92 LEU A N 1
ATOM 760 C CA . LEU A 1 92 ? -8.184 3.192 -2.260 1.00 88.31 92 LEU A CA 1
ATOM 761 C C . LEU A 1 92 ? -7.961 4.425 -3.147 1.00 88.31 92 LEU A C 1
ATOM 763 O O . LEU A 1 92 ? -8.796 5.329 -3.170 1.00 88.31 92 LEU A O 1
ATOM 767 N N . GLY A 1 93 ? -6.866 4.469 -3.899 1.00 84.44 93 GLY A N 1
ATOM 768 C CA . GLY A 1 93 ? -6.376 5.670 -4.565 1.00 84.44 93 GLY A CA 1
ATOM 769 C C . GLY A 1 93 ? -7.330 6.247 -5.605 1.00 84.44 93 GLY A C 1
ATOM 770 O O . GLY A 1 93 ? -7.361 7.459 -5.802 1.00 84.44 93 GLY A O 1
ATOM 771 N N . HIS A 1 94 ? -8.166 5.405 -6.221 1.00 80.00 94 HIS A N 1
ATOM 772 C CA . HIS A 1 94 ? -9.153 5.852 -7.203 1.00 80.00 94 HIS A CA 1
ATOM 773 C C . HIS A 1 94 ? -10.321 6.569 -6.510 1.00 80.00 94 HIS A C 1
ATOM 775 O O . HIS A 1 94 ? -10.811 7.583 -7.002 1.00 80.00 94 HIS A O 1
ATOM 781 N N . LYS A 1 95 ? -10.732 6.071 -5.335 1.00 82.62 95 LYS A N 1
ATOM 782 C CA . LYS A 1 95 ? -11.840 6.606 -4.535 1.00 82.62 95 LYS A CA 1
ATOM 783 C C . LYS A 1 95 ? -11.428 7.851 -3.747 1.00 82.62 95 LYS A C 1
ATOM 785 O O . LYS A 1 95 ? -12.244 8.749 -3.565 1.00 82.62 95 LYS A O 1
ATOM 790 N N . TYR A 1 96 ? -10.171 7.922 -3.312 1.00 84.94 96 TYR A N 1
ATOM 791 C CA . TYR A 1 96 ? -9.685 8.949 -2.385 1.00 84.94 96 TYR A CA 1
ATOM 792 C C . TYR A 1 96 ? -8.553 9.815 -2.948 1.00 84.94 96 TYR A C 1
ATOM 794 O O . TYR A 1 96 ? -7.738 10.356 -2.205 1.00 84.94 96 TYR A O 1
ATOM 802 N N . ASN A 1 97 ? -8.544 10.030 -4.267 1.00 82.94 97 ASN A N 1
ATOM 803 C CA . ASN A 1 97 ? -7.574 10.896 -4.946 1.00 82.94 97 ASN A CA 1
ATOM 804 C C . ASN A 1 97 ? -7.507 12.326 -4.362 1.00 82.94 97 ASN A C 1
ATOM 806 O O . ASN A 1 97 ? -6.481 12.989 -4.464 1.00 82.94 97 ASN A O 1
ATOM 810 N N . ALA A 1 98 ? -8.574 12.802 -3.710 1.00 87.62 98 ALA A N 1
ATOM 811 C CA . ALA A 1 98 ? -8.595 14.105 -3.044 1.00 87.62 98 ALA A CA 1
ATOM 812 C C . ALA A 1 98 ? -7.577 14.239 -1.892 1.00 87.62 98 ALA A C 1
ATOM 814 O O . ALA A 1 98 ? -7.188 15.359 -1.570 1.00 87.62 98 ALA A O 1
ATOM 815 N N . PHE A 1 99 ? -7.133 13.131 -1.286 1.00 90.00 99 PHE A N 1
ATOM 816 C CA . PHE A 1 99 ? -6.110 13.154 -0.236 1.00 90.00 99 PHE A CA 1
ATOM 817 C C . PHE A 1 99 ? -4.677 13.152 -0.776 1.00 90.00 99 PHE A C 1
ATOM 819 O O . PHE A 1 99 ? -3.743 13.380 -0.008 1.00 90.00 99 PHE A O 1
ATOM 826 N N . LYS A 1 100 ? -4.486 12.944 -2.086 1.00 88.81 100 LYS A N 1
ATOM 827 C CA . LYS A 1 100 ? -3.169 12.993 -2.727 1.00 88.81 100 LYS A CA 1
ATOM 828 C C . LYS A 1 100 ? -2.514 14.356 -2.491 1.00 88.81 100 LYS A C 1
ATOM 830 O O . LYS A 1 100 ? -3.052 15.398 -2.863 1.00 88.81 100 LYS A O 1
ATOM 835 N N . GLN A 1 101 ? -1.282 14.330 -2.000 1.00 93.31 101 GLN A N 1
ATOM 836 C CA . GLN A 1 101 ? -0.402 15.491 -1.912 1.00 93.31 101 GLN A CA 1
ATOM 837 C C . GLN A 1 101 ? 0.876 15.244 -2.717 1.00 93.31 101 GLN A C 1
ATOM 839 O O . GLN A 1 101 ? 1.313 14.105 -2.883 1.00 93.31 101 GLN A O 1
ATOM 844 N N . SER A 1 102 ? 1.520 16.308 -3.202 1.00 93.31 102 SER A N 1
ATOM 845 C CA . SER A 1 102 ? 2.768 16.181 -3.972 1.00 93.31 102 SER A CA 1
ATOM 846 C C . SER A 1 102 ? 3.862 15.445 -3.191 1.00 93.31 102 SER A C 1
ATOM 848 O O . SER A 1 102 ? 4.591 14.641 -3.763 1.00 93.31 102 SER A O 1
ATOM 850 N N . GLN A 1 103 ? 3.924 15.650 -1.871 1.00 95.25 103 GLN A N 1
ATOM 851 C CA . GLN A 1 103 ? 4.872 14.960 -0.992 1.00 95.25 103 GLN A CA 1
ATOM 852 C C . GLN A 1 103 ? 4.676 13.437 -0.958 1.00 95.25 103 GLN A C 1
ATOM 854 O O . GLN A 1 103 ? 5.652 12.706 -0.830 1.00 95.25 103 GLN A O 1
ATOM 859 N N . HIS A 1 104 ? 3.441 12.948 -1.128 1.00 95.38 104 HIS A N 1
ATOM 860 C CA . HIS A 1 104 ? 3.146 11.513 -1.185 1.00 95.38 104 HIS A CA 1
ATOM 861 C C . HIS A 1 104 ? 3.775 10.878 -2.426 1.00 95.38 104 HIS A C 1
ATOM 863 O O . HIS A 1 104 ? 4.371 9.810 -2.348 1.00 95.38 104 HIS A O 1
ATOM 869 N N . ILE A 1 105 ? 3.686 11.564 -3.568 1.00 94.75 105 ILE A N 1
ATOM 870 C CA . ILE A 1 105 ? 4.265 11.088 -4.828 1.00 94.75 105 ILE A CA 1
ATOM 871 C C . ILE A 1 105 ? 5.789 11.135 -4.785 1.00 94.75 105 ILE A C 1
ATOM 873 O O . ILE A 1 105 ? 6.446 10.181 -5.200 1.00 94.75 105 ILE A O 1
ATOM 877 N N . GLU A 1 106 ? 6.362 12.203 -4.231 1.00 96.19 106 GLU A N 1
ATOM 878 C CA . GLU A 1 106 ? 7.810 12.276 -4.039 1.00 96.19 106 GLU A CA 1
ATOM 879 C C . GLU A 1 106 ? 8.321 11.186 -3.091 1.00 96.19 106 GLU A C 1
ATOM 881 O O . GLU A 1 106 ? 9.357 10.586 -3.369 1.00 96.19 106 GLU A O 1
ATOM 886 N N . ALA A 1 107 ? 7.573 10.835 -2.039 1.00 96.31 107 ALA A N 1
ATOM 887 C CA . ALA A 1 107 ? 7.928 9.716 -1.169 1.00 96.31 107 ALA A CA 1
ATOM 888 C C . ALA A 1 107 ? 7.978 8.378 -1.933 1.00 96.31 107 ALA A C 1
ATOM 890 O O . ALA A 1 107 ? 8.913 7.601 -1.745 1.00 96.31 107 ALA A O 1
ATOM 891 N N . VAL A 1 108 ? 7.045 8.136 -2.862 1.00 96.62 108 VAL A N 1
ATOM 892 C CA . VAL A 1 108 ? 7.076 6.949 -3.739 1.00 96.62 108 VAL A CA 1
ATOM 893 C C . VAL A 1 108 ? 8.286 6.977 -4.677 1.00 96.62 108 VAL A C 1
ATOM 895 O O . VAL A 1 108 ? 8.974 5.967 -4.817 1.00 96.62 108 VAL A O 1
ATOM 898 N N . LYS A 1 109 ? 8.596 8.126 -5.294 1.00 96.38 109 LYS A N 1
ATOM 899 C CA . LYS A 1 109 ? 9.785 8.273 -6.156 1.00 96.38 109 LYS A CA 1
ATOM 900 C C . LYS A 1 109 ? 11.077 8.013 -5.379 1.00 96.38 109 LYS A C 1
ATOM 902 O O . LYS A 1 109 ? 11.978 7.361 -5.900 1.00 96.38 109 LYS A O 1
ATOM 907 N N . VAL A 1 110 ? 11.172 8.505 -4.143 1.00 95.44 110 VAL A N 1
ATOM 908 C CA . VAL A 1 110 ? 12.307 8.242 -3.246 1.00 95.44 110 VAL A CA 1
ATOM 909 C C . VAL A 1 110 ? 12.392 6.756 -2.904 1.00 95.44 110 VAL A C 1
ATOM 911 O O . VAL A 1 110 ? 13.473 6.183 -3.010 1.00 95.44 110 VAL A O 1
ATOM 914 N N . ALA A 1 111 ? 11.272 6.114 -2.567 1.00 95.00 111 ALA A N 1
ATOM 915 C CA . ALA A 1 111 ? 11.233 4.687 -2.253 1.00 95.00 111 ALA A CA 1
ATOM 916 C C . ALA A 1 111 ? 11.605 3.796 -3.455 1.00 95.00 111 ALA A C 1
ATOM 918 O O . ALA A 1 111 ? 12.239 2.763 -3.274 1.00 95.00 111 ALA A O 1
ATOM 919 N N . LEU A 1 112 ? 11.277 4.203 -4.685 1.00 94.38 112 LEU A N 1
ATOM 920 C CA . LEU A 1 112 ? 11.723 3.522 -5.910 1.00 94.38 112 LEU A CA 1
ATOM 921 C C . LEU A 1 112 ? 13.225 3.664 -6.176 1.00 94.38 112 LEU A C 1
ATOM 923 O O . LEU A 1 112 ? 13.819 2.785 -6.790 1.00 94.38 112 LEU A O 1
ATOM 927 N N . ARG A 1 113 ? 13.834 4.769 -5.736 1.00 94.50 113 ARG A N 1
ATOM 928 C CA . ARG A 1 113 ? 15.275 5.048 -5.878 1.00 94.50 113 ARG A CA 1
ATOM 929 C C . ARG A 1 113 ? 16.093 4.534 -4.691 1.00 94.50 113 ARG A C 1
ATOM 931 O O . ARG A 1 113 ? 17.271 4.870 -4.595 1.00 94.50 113 ARG A O 1
ATOM 938 N N . SER A 1 114 ? 15.478 3.807 -3.756 1.00 91.50 114 SER A N 1
ATOM 939 C CA . SER A 1 114 ? 16.170 3.343 -2.557 1.00 91.50 114 SER A CA 1
ATOM 940 C C . SER A 1 114 ? 17.292 2.371 -2.906 1.00 91.50 114 SER A C 1
ATOM 942 O O . SER A 1 114 ? 17.165 1.579 -3.836 1.00 91.50 114 SER A O 1
ATOM 944 N N . GLU A 1 115 ? 18.354 2.389 -2.105 1.00 89.06 115 GLU A N 1
ATOM 945 C CA . GLU A 1 115 ? 19.450 1.427 -2.185 1.00 89.06 115 GLU A CA 1
ATOM 946 C C . GLU A 1 115 ? 19.530 0.637 -0.864 1.00 89.06 115 GLU A C 1
ATOM 948 O O . GLU A 1 115 ? 19.690 1.260 0.192 1.00 89.06 115 GLU A O 1
ATOM 953 N N . PRO A 1 116 ? 19.414 -0.708 -0.881 1.00 89.00 116 PRO A N 1
ATOM 954 C CA . PRO A 1 116 ? 19.228 -1.552 -2.065 1.00 89.00 116 PRO A CA 1
ATOM 955 C C . PRO A 1 116 ? 17.860 -1.340 -2.733 1.00 89.00 116 PRO A C 1
ATOM 957 O O . PRO A 1 116 ? 16.892 -0.932 -2.083 1.00 89.00 116 PRO A O 1
ATOM 960 N N . ALA A 1 117 ? 17.795 -1.645 -4.032 1.00 89.31 117 ALA A N 1
ATOM 961 C CA . ALA A 1 117 ? 16.562 -1.563 -4.808 1.00 89.31 117 ALA A CA 1
ATOM 962 C C . ALA A 1 117 ? 15.417 -2.352 -4.139 1.00 89.31 117 ALA A C 1
ATOM 964 O O . ALA A 1 117 ? 15.654 -3.438 -3.586 1.00 89.31 117 ALA A O 1
ATOM 965 N N . PRO A 1 118 ? 14.172 -1.841 -4.187 1.00 91.62 118 PRO A N 1
ATOM 966 C CA . PRO A 1 118 ? 13.037 -2.555 -3.629 1.00 91.62 118 PRO A CA 1
ATOM 967 C C . PRO A 1 118 ? 12.847 -3.904 -4.343 1.00 91.62 118 PRO A C 1
ATOM 969 O O . PRO A 1 118 ? 13.073 -4.008 -5.547 1.00 91.62 118 PRO A O 1
ATOM 972 N N . PRO A 1 119 ? 12.383 -4.954 -3.642 1.00 91.69 119 PRO A N 1
ATOM 973 C CA . PRO A 1 119 ? 12.030 -6.212 -4.292 1.00 91.69 119 PRO A CA 1
ATOM 974 C C . PRO A 1 119 ? 10.973 -5.994 -5.380 1.00 91.69 119 PRO A C 1
ATOM 976 O O . PRO A 1 119 ? 10.069 -5.176 -5.187 1.00 91.69 119 PRO A O 1
ATOM 979 N N . SER A 1 120 ? 10.998 -6.796 -6.454 1.00 88.75 120 SER A N 1
ATOM 980 C CA . SER A 1 120 ? 10.143 -6.596 -7.639 1.00 88.75 120 SER A CA 1
ATOM 981 C C . SER A 1 120 ? 8.664 -6.359 -7.319 1.00 88.75 120 SER A C 1
ATOM 983 O O . SER A 1 120 ? 7.991 -5.590 -7.992 1.00 88.75 120 SER A O 1
ATOM 985 N N . ARG A 1 121 ? 8.103 -7.003 -6.285 1.00 89.25 121 ARG A N 1
ATOM 986 C CA . ARG A 1 121 ? 6.686 -6.793 -5.931 1.00 89.25 121 ARG A CA 1
ATOM 987 C C . ARG A 1 121 ? 6.395 -5.409 -5.377 1.00 89.25 121 ARG A C 1
ATOM 989 O O . ARG A 1 121 ? 5.336 -4.856 -5.665 1.00 89.25 121 ARG A O 1
ATOM 996 N N . LEU A 1 122 ? 7.312 -4.887 -4.573 1.00 92.50 122 LEU A N 1
ATOM 997 C CA . LEU A 1 122 ? 7.183 -3.563 -3.996 1.00 92.50 122 LEU A CA 1
ATOM 998 C C . LEU A 1 122 ? 7.455 -2.501 -5.068 1.00 92.50 122 LEU A C 1
ATOM 1000 O O . LEU A 1 122 ? 6.669 -1.569 -5.201 1.00 92.50 122 LEU A O 1
ATOM 1004 N N . GLU A 1 123 ? 8.472 -2.713 -5.909 1.00 94.75 123 GLU A N 1
ATOM 1005 C CA . GLU A 1 123 ? 8.740 -1.886 -7.095 1.00 94.75 123 GLU A CA 1
ATOM 1006 C C . GLU A 1 123 ? 7.511 -1.808 -8.015 1.00 94.75 123 GLU A C 1
ATOM 1008 O O . GLU A 1 123 ? 7.051 -0.719 -8.356 1.00 94.75 123 GLU A O 1
ATOM 1013 N N . LYS A 1 124 ? 6.904 -2.961 -8.331 1.00 93.00 124 LYS A N 1
ATOM 1014 C CA . LYS A 1 124 ? 5.648 -3.058 -9.086 1.00 93.00 124 LYS A CA 1
ATOM 1015 C C . LYS A 1 124 ? 4.554 -2.190 -8.464 1.00 93.00 124 LYS A C 1
ATOM 1017 O O . LYS A 1 124 ? 3.902 -1.435 -9.179 1.00 93.00 124 LYS A O 1
ATOM 1022 N N . ASN A 1 125 ? 4.333 -2.292 -7.151 1.00 93.94 125 ASN A N 1
ATOM 1023 C CA . ASN A 1 125 ? 3.301 -1.496 -6.489 1.00 93.94 125 ASN A CA 1
ATOM 1024 C C . ASN A 1 125 ? 3.593 0.009 -6.596 1.00 93.94 125 ASN A C 1
ATOM 1026 O O . ASN A 1 125 ? 2.691 0.773 -6.923 1.00 93.94 125 ASN A O 1
ATOM 1030 N N . TYR A 1 126 ? 4.838 0.440 -6.383 1.00 95.75 126 TYR A N 1
ATOM 1031 C CA . TYR A 1 126 ? 5.206 1.849 -6.514 1.00 95.75 126 TYR A CA 1
ATOM 1032 C C . TYR A 1 126 ? 5.018 2.388 -7.935 1.00 95.75 126 TYR A C 1
ATOM 1034 O O . TYR A 1 126 ? 4.479 3.482 -8.096 1.00 95.75 126 TYR A O 1
ATOM 1042 N N . LEU A 1 127 ? 5.398 1.625 -8.964 1.00 94.31 127 LEU A N 1
ATOM 1043 C CA . LEU A 1 127 ? 5.172 2.007 -10.362 1.00 94.31 127 LEU A CA 1
ATOM 1044 C C . LEU A 1 127 ? 3.682 2.199 -10.652 1.00 94.31 127 LEU A C 1
ATOM 1046 O O . LEU A 1 127 ? 3.308 3.179 -11.290 1.00 94.31 127 LEU A O 1
ATOM 1050 N N . LEU A 1 128 ? 2.829 1.306 -10.148 1.00 93.12 128 LEU A N 1
ATOM 1051 C CA . LEU A 1 128 ? 1.379 1.421 -10.302 1.00 93.12 128 LEU A CA 1
ATOM 1052 C C . LEU A 1 128 ? 0.816 2.635 -9.544 1.00 93.12 128 LEU A C 1
ATOM 1054 O O . LEU A 1 128 ? -0.053 3.318 -10.080 1.00 93.12 128 LEU A O 1
ATOM 1058 N N . ILE A 1 129 ? 1.334 2.952 -8.347 1.00 93.06 129 ILE A N 1
ATOM 1059 C CA . ILE A 1 129 ? 0.926 4.152 -7.593 1.00 93.06 129 ILE A CA 1
ATOM 1060 C C . ILE A 1 129 ? 1.310 5.402 -8.391 1.00 93.06 129 ILE A C 1
ATOM 1062 O O . ILE A 1 129 ? 0.481 6.289 -8.582 1.00 93.06 129 ILE A O 1
ATOM 1066 N N . LEU A 1 130 ? 2.532 5.462 -8.930 1.00 93.12 130 LEU A N 1
ATOM 1067 C CA . LEU A 1 130 ? 2.930 6.553 -9.820 1.00 93.12 130 LEU A CA 1
ATOM 1068 C C . LEU A 1 130 ? 2.031 6.621 -11.057 1.00 93.12 130 LEU A C 1
ATOM 1070 O O . LEU A 1 130 ? 1.551 7.697 -11.388 1.00 93.12 130 LEU A O 1
ATOM 1074 N N . GLY A 1 131 ? 1.727 5.490 -11.691 1.00 90.62 131 GLY A N 1
ATOM 1075 C CA . GLY A 1 131 ? 0.812 5.422 -12.831 1.00 90.62 131 GLY A CA 1
ATOM 1076 C C . GLY A 1 131 ? -0.585 5.962 -12.540 1.00 90.62 131 GLY A C 1
ATOM 1077 O O . GLY A 1 131 ? -1.237 6.509 -13.420 1.00 90.62 131 GLY A O 1
ATOM 1078 N N . GLN A 1 132 ? -1.050 5.840 -11.299 1.00 88.00 132 GLN A N 1
ATOM 1079 C CA . GLN A 1 132 ? -2.385 6.271 -10.900 1.00 88.00 132 GLN A CA 1
ATOM 1080 C C . GLN A 1 132 ? -2.480 7.790 -10.762 1.00 88.00 132 GLN A C 1
ATOM 1082 O O . GLN A 1 132 ? -3.523 8.381 -11.036 1.00 88.00 132 GLN A O 1
ATOM 1087 N N . PHE A 1 133 ? -1.394 8.426 -10.320 1.00 88.31 133 PHE A N 1
ATOM 1088 C CA . PHE A 1 133 ? -1.412 9.825 -9.899 1.00 88.31 133 PHE A CA 1
ATOM 1089 C C . PHE A 1 133 ? -0.529 10.750 -10.737 1.00 88.31 133 PHE A C 1
ATOM 1091 O O . PHE A 1 133 ? -0.762 11.962 -10.736 1.00 88.31 133 PHE A O 1
ATOM 1098 N N . GLU A 1 134 ? 0.496 10.215 -11.394 1.00 90.31 134 GLU A N 1
ATOM 1099 C CA . GLU A 1 134 ? 1.477 10.927 -12.216 1.00 90.31 134 GLU A CA 1
ATOM 1100 C C . GLU A 1 134 ? 2.089 9.989 -13.289 1.00 90.31 134 GLU A C 1
ATOM 1102 O O . GLU A 1 134 ? 3.285 9.697 -13.242 1.00 90.31 134 GLU A O 1
ATOM 1107 N N . PRO A 1 135 ? 1.307 9.522 -14.290 1.00 88.81 135 PRO A N 1
ATOM 1108 C CA . PRO A 1 135 ? 1.772 8.553 -15.295 1.00 88.81 135 PRO A CA 1
ATOM 1109 C C . PRO A 1 135 ? 3.084 8.935 -15.993 1.00 88.81 135 PRO A C 1
ATOM 1111 O O . PRO A 1 135 ? 3.909 8.081 -16.305 1.00 88.81 135 PRO A O 1
ATOM 1114 N N . ASN A 1 136 ? 3.315 10.233 -16.211 1.00 89.88 136 ASN A N 1
ATOM 1115 C CA . ASN A 1 136 ? 4.532 10.722 -16.860 1.00 89.88 136 ASN A CA 1
ATOM 1116 C C . ASN A 1 136 ? 5.795 10.488 -16.015 1.00 89.88 136 ASN A C 1
ATOM 1118 O O . ASN A 1 136 ? 6.856 10.253 -16.586 1.00 89.88 136 ASN A O 1
ATOM 1122 N N . ALA A 1 137 ? 5.687 10.485 -14.682 1.00 91.38 137 ALA A N 1
ATOM 1123 C CA . ALA A 1 137 ? 6.819 10.213 -13.796 1.00 91.38 137 ALA A CA 1
ATOM 1124 C C . ALA A 1 137 ? 7.331 8.774 -13.925 1.00 91.38 137 ALA A C 1
ATOM 1126 O O . ALA A 1 137 ? 8.505 8.512 -13.685 1.00 91.38 137 ALA A O 1
ATOM 1127 N N . VAL A 1 138 ? 6.480 7.834 -14.349 1.00 92.56 138 VAL A N 1
ATOM 1128 C CA . VAL A 1 138 ? 6.857 6.427 -14.565 1.00 92.56 138 VAL A CA 1
ATOM 1129 C C . VAL A 1 138 ? 7.962 6.303 -15.624 1.00 92.56 138 VAL A C 1
ATOM 1131 O O . VAL A 1 138 ? 8.780 5.387 -15.567 1.00 92.56 138 VAL A O 1
ATOM 1134 N N . GLN A 1 139 ? 8.038 7.244 -16.573 1.00 92.50 139 GLN A N 1
ATOM 1135 C CA . GLN A 1 139 ? 9.067 7.251 -17.617 1.00 92.50 139 GLN A CA 1
ATOM 1136 C C . GLN A 1 139 ? 10.484 7.452 -17.061 1.00 92.50 139 GLN A C 1
ATOM 1138 O O . GLN A 1 139 ? 11.443 7.033 -17.705 1.00 92.50 139 GLN A O 1
ATOM 1143 N N . GLU A 1 140 ? 10.617 8.045 -15.870 1.00 93.25 140 GLU A N 1
ATOM 1144 C CA . GLU A 1 140 ? 11.900 8.272 -15.195 1.00 93.25 140 GLU A CA 1
ATOM 1145 C C . GLU A 1 140 ? 12.539 6.972 -14.681 1.00 93.25 140 GLU A C 1
ATOM 1147 O O . GLU A 1 140 ? 13.728 6.958 -14.364 1.00 93.25 1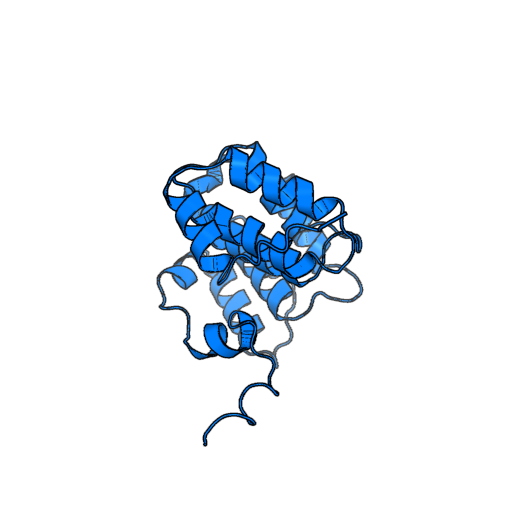40 GLU A O 1
ATOM 1152 N N . PHE A 1 141 ? 11.767 5.884 -14.596 1.00 93.25 141 PHE A N 1
ATOM 1153 C CA . PHE A 1 141 ? 12.186 4.621 -13.998 1.00 93.25 141 PHE A CA 1
ATOM 1154 C C . PHE A 1 141 ? 12.355 3.532 -15.062 1.00 93.25 141 PHE A C 1
ATOM 1156 O O . PHE A 1 141 ? 11.443 3.211 -15.836 1.00 93.25 141 PHE A O 1
ATOM 1163 N N . SER A 1 142 ? 13.549 2.942 -15.092 1.00 90.75 142 SER A N 1
ATOM 1164 C CA . SER A 1 142 ? 13.838 1.731 -15.856 1.00 90.75 142 SER A CA 1
ATOM 1165 C C . SER A 1 142 ? 13.471 0.499 -15.037 1.00 90.75 142 SER A C 1
ATOM 1167 O O . SER A 1 142 ? 13.866 0.412 -13.880 1.00 90.75 142 SER A O 1
ATOM 1169 N N . VAL A 1 143 ? 12.800 -0.469 -15.658 1.00 91.75 143 VAL A N 1
ATOM 1170 C CA . VAL A 1 143 ? 12.489 -1.764 -15.037 1.00 91.75 143 VAL A CA 1
ATOM 1171 C C . VAL A 1 143 ? 13.354 -2.870 -15.622 1.00 91.75 143 VAL A C 1
ATOM 1173 O O . VAL A 1 143 ? 13.805 -2.784 -16.769 1.00 91.75 143 VAL A O 1
ATOM 1176 N N . ASN A 1 144 ? 13.555 -3.942 -14.860 1.00 90.00 144 ASN A N 1
ATOM 1177 C CA . ASN A 1 144 ? 14.191 -5.148 -15.374 1.00 90.00 144 ASN A CA 1
ATOM 1178 C C . ASN A 1 144 ? 13.337 -5.766 -16.496 1.00 90.00 144 ASN A C 1
ATOM 1180 O O . ASN A 1 144 ? 12.279 -6.333 -16.241 1.00 90.00 144 ASN A O 1
ATOM 1184 N N . VAL A 1 145 ? 13.829 -5.708 -17.735 1.00 89.75 145 VAL A N 1
ATOM 1185 C CA . VAL A 1 145 ? 13.131 -6.231 -18.925 1.00 89.75 145 VAL A CA 1
ATOM 1186 C C . VAL A 1 145 ? 12.915 -7.747 -18.901 1.00 89.75 145 VAL A C 1
ATOM 1188 O O . VAL A 1 145 ? 12.068 -8.254 -19.631 1.00 89.75 145 VAL A O 1
ATOM 1191 N N . ASN A 1 146 ? 13.664 -8.472 -18.064 1.00 90.88 146 ASN A N 1
ATOM 1192 C CA . ASN A 1 146 ? 13.503 -9.913 -17.877 1.00 90.88 146 ASN A CA 1
ATOM 1193 C C . ASN A 1 146 ? 12.471 -10.259 -16.788 1.00 90.88 146 ASN A C 1
ATOM 1195 O O . ASN A 1 146 ? 12.179 -11.438 -16.598 1.00 90.88 146 ASN A O 1
ATOM 1199 N N . ASP A 1 147 ? 11.936 -9.268 -16.067 1.00 86.19 147 ASP A N 1
ATOM 1200 C CA . ASP A 1 147 ? 10.854 -9.448 -15.098 1.00 86.19 147 ASP A CA 1
ATOM 1201 C C . ASP A 1 147 ? 9.510 -9.060 -15.750 1.00 86.19 147 ASP A C 1
ATOM 1203 O O . ASP A 1 147 ? 9.172 -7.873 -15.837 1.00 86.19 147 ASP A O 1
ATOM 1207 N N . PRO A 1 148 ? 8.712 -10.036 -16.225 1.00 83.00 148 PRO A N 1
ATOM 1208 C CA . PRO A 1 148 ? 7.469 -9.751 -16.938 1.00 83.00 148 PRO A CA 1
ATOM 1209 C C . PRO A 1 148 ? 6.429 -9.031 -16.069 1.00 83.00 148 PRO A C 1
ATOM 1211 O O . PRO A 1 148 ? 5.570 -8.332 -16.611 1.00 83.00 148 PRO A O 1
ATOM 1214 N N . MET A 1 149 ? 6.496 -9.161 -14.737 1.00 86.50 149 MET A N 1
ATOM 1215 C CA . MET A 1 149 ? 5.600 -8.450 -13.822 1.00 86.50 149 MET A CA 1
ATOM 1216 C C . MET A 1 149 ? 5.918 -6.956 -13.817 1.00 86.50 149 MET A C 1
ATOM 1218 O O . MET A 1 149 ? 4.998 -6.143 -13.890 1.00 86.50 149 MET A O 1
ATOM 1222 N N . LEU A 1 150 ? 7.201 -6.593 -13.764 1.00 87.88 150 LEU A N 1
ATOM 1223 C CA . LEU A 1 150 ? 7.626 -5.194 -13.787 1.00 87.88 150 LEU A CA 1
ATOM 1224 C C . LEU A 1 150 ? 7.383 -4.542 -15.148 1.00 87.88 150 LEU A C 1
ATOM 1226 O O . LEU A 1 150 ? 6.913 -3.406 -15.197 1.00 87.88 150 LEU A O 1
ATOM 1230 N N . VAL A 1 151 ? 7.631 -5.268 -16.243 1.00 88.81 151 VAL A N 1
ATOM 1231 C CA . VAL A 1 151 ? 7.302 -4.801 -17.600 1.00 88.81 151 VAL A CA 1
ATOM 1232 C C . VAL A 1 151 ? 5.806 -4.508 -17.712 1.00 88.81 151 VAL A C 1
ATOM 1234 O O . VAL A 1 151 ? 5.424 -3.387 -18.040 1.00 88.81 151 VAL A O 1
ATOM 1237 N N . SER A 1 152 ? 4.959 -5.472 -17.339 1.00 85.94 152 SER A N 1
ATOM 1238 C CA . SER A 1 152 ? 3.501 -5.307 -17.407 1.00 85.94 152 SER A CA 1
ATOM 1239 C C . SER A 1 152 ? 3.009 -4.167 -16.512 1.00 85.94 152 SER A C 1
ATOM 1241 O O . SER A 1 152 ? 2.164 -3.377 -16.922 1.00 85.94 152 SER A O 1
ATOM 1243 N N . ALA A 1 153 ? 3.545 -4.050 -15.293 1.00 88.06 153 ALA A N 1
ATOM 1244 C CA . ALA A 1 153 ? 3.165 -2.989 -14.368 1.00 88.06 153 ALA A CA 1
ATOM 1245 C C . ALA A 1 153 ? 3.553 -1.602 -14.883 1.00 88.06 153 ALA A C 1
ATOM 1247 O O . ALA A 1 153 ? 2.757 -0.673 -14.772 1.00 88.06 153 ALA A O 1
ATOM 1248 N N . ARG A 1 154 ? 4.740 -1.462 -15.482 1.00 91.31 154 ARG A N 1
ATOM 1249 C CA . ARG A 1 154 ? 5.178 -0.212 -16.107 1.00 91.31 154 ARG A CA 1
ATOM 1250 C C . ARG A 1 154 ? 4.286 0.167 -17.284 1.00 91.31 154 ARG A C 1
ATOM 1252 O O . ARG A 1 154 ? 3.880 1.321 -17.376 1.00 91.31 154 ARG A O 1
ATOM 1259 N N . ASP A 1 155 ? 3.955 -0.786 -18.149 1.00 89.50 155 ASP A N 1
ATOM 1260 C CA . ASP A 1 155 ? 3.094 -0.536 -19.307 1.00 89.50 155 ASP A CA 1
ATOM 1261 C C . ASP A 1 155 ? 1.686 -0.104 -18.873 1.00 89.50 155 ASP A C 1
ATOM 1263 O O . ASP A 1 155 ? 1.162 0.884 -19.388 1.00 89.50 155 ASP A O 1
ATOM 1267 N N . LEU A 1 156 ? 1.105 -0.771 -17.870 1.00 87.38 156 LEU A N 1
ATOM 1268 C CA . LEU A 1 156 ? -0.179 -0.382 -17.272 1.00 87.38 156 LEU A CA 1
ATOM 1269 C C . LEU A 1 156 ? -0.117 1.001 -16.613 1.00 87.38 156 LEU A C 1
ATOM 1271 O O . LEU A 1 156 ? -1.016 1.823 -16.788 1.00 87.38 156 LEU A O 1
ATOM 1275 N N . ALA A 1 157 ? 0.957 1.281 -15.874 1.00 89.62 157 ALA A N 1
ATOM 1276 C CA . ALA A 1 157 ? 1.155 2.565 -15.217 1.00 89.62 157 ALA A CA 1
ATOM 1277 C C . ALA A 1 157 ? 1.254 3.720 -16.231 1.00 89.62 157 ALA A C 1
ATOM 1279 O O . ALA A 1 157 ? 0.692 4.789 -16.001 1.00 89.62 157 ALA A O 1
ATOM 1280 N N . LEU A 1 158 ? 1.898 3.496 -17.381 1.00 90.44 158 LEU A N 1
ATOM 1281 C CA . LEU A 1 158 ? 1.991 4.473 -18.472 1.00 90.44 158 LEU A CA 1
ATOM 1282 C C . LEU A 1 158 ? 0.661 4.688 -19.212 1.00 90.44 158 LEU A C 1
ATOM 1284 O O . LEU A 1 158 ? 0.440 5.773 -19.746 1.00 90.44 158 LEU A O 1
ATOM 1288 N N . GLN A 1 159 ? -0.229 3.692 -19.234 1.00 86.56 159 GLN A N 1
ATOM 1289 C CA . GLN A 1 159 ? -1.574 3.820 -19.814 1.00 86.56 159 GLN A CA 1
ATOM 1290 C C . GLN A 1 159 ? -2.509 4.694 -18.960 1.00 86.56 159 GLN A C 1
ATOM 1292 O O . GLN A 1 159 ? -3.525 5.168 -19.465 1.00 86.56 159 GLN A O 1
ATOM 1297 N N . GLY A 1 160 ? -2.163 4.946 -17.691 1.00 69.25 160 GLY A N 1
ATOM 1298 C CA . GLY A 1 160 ? -2.891 5.865 -16.814 1.00 69.25 160 GLY A CA 1
ATOM 1299 C C . GLY A 1 160 ? -4.198 5.314 -16.237 1.00 69.25 160 GLY A C 1
ATOM 1300 O O . GLY A 1 160 ? -4.993 6.095 -15.720 1.00 69.25 160 GLY A O 1
ATOM 1301 N N . ASN A 1 161 ? -4.424 3.994 -16.290 1.00 69.06 161 ASN A N 1
ATOM 1302 C CA . ASN A 1 161 ? -5.537 3.341 -15.588 1.00 69.06 161 ASN A CA 1
ATOM 1303 C C . ASN A 1 161 ? -5.114 2.094 -14.781 1.00 69.06 161 ASN A C 1
ATOM 1305 O O . ASN A 1 161 ? -5.664 1.007 -14.961 1.00 69.06 161 ASN A O 1
ATOM 1309 N N . PRO A 1 162 ? -4.134 2.208 -13.866 1.00 66.38 162 PRO A N 1
ATOM 1310 C CA . PRO A 1 162 ? -3.657 1.057 -13.100 1.00 66.38 162 PRO A CA 1
ATOM 1311 C C . PRO A 1 162 ? -4.704 0.484 -12.134 1.00 66.38 162 PRO A C 1
ATOM 1313 O O . PRO A 1 162 ? -4.539 -0.645 -11.684 1.00 66.38 162 PRO A O 1
ATOM 1316 N N . SER A 1 163 ? -5.782 1.214 -11.820 1.00 62.97 163 SER A N 1
ATOM 1317 C CA . SER A 1 163 ? -6.881 0.728 -10.975 1.00 62.97 163 SER A CA 1
ATOM 1318 C C . SER A 1 163 ? -7.676 -0.428 -11.588 1.00 62.97 163 SER A C 1
ATOM 1320 O O . SER A 1 163 ? -8.226 -1.221 -10.827 1.00 62.97 163 SER A O 1
ATOM 1322 N N . GLU A 1 164 ? -7.671 -0.593 -12.919 1.00 64.06 164 GLU A N 1
ATOM 1323 C CA . GLU A 1 164 ? -8.317 -1.735 -13.599 1.00 64.06 164 GLU A CA 1
ATOM 1324 C C . GLU A 1 164 ? -7.769 -3.091 -13.122 1.00 64.06 164 GLU A C 1
ATOM 1326 O O . GLU A 1 164 ? -8.447 -4.111 -13.220 1.00 64.06 164 GLU A O 1
ATOM 1331 N N . ILE A 1 165 ? -6.562 -3.125 -12.539 1.00 64.44 165 ILE A N 1
ATOM 1332 C CA . ILE A 1 165 ? -5.984 -4.353 -11.983 1.00 64.44 165 ILE A CA 1
ATOM 1333 C C . ILE A 1 165 ? -6.817 -4.943 -10.834 1.00 64.44 165 ILE A C 1
ATOM 1335 O O . ILE A 1 165 ? -6.739 -6.146 -10.595 1.00 64.44 165 ILE A O 1
ATOM 1339 N N . PHE A 1 166 ? -7.612 -4.127 -10.131 1.00 60.22 166 PHE A N 1
ATOM 1340 C CA . PHE A 1 166 ? -8.473 -4.582 -9.032 1.00 60.22 166 PHE A CA 1
ATOM 1341 C C . PHE A 1 166 ? -9.850 -5.057 -9.493 1.00 60.22 166 PHE A C 1
ATOM 1343 O O . PHE A 1 166 ? -10.523 -5.760 -8.741 1.00 60.22 166 PHE A O 1
ATOM 1350 N N . ASP A 1 167 ? -10.246 -4.718 -10.721 1.00 55.69 167 ASP A N 1
ATOM 1351 C CA . ASP A 1 167 ? -11.443 -5.274 -11.360 1.00 55.69 167 ASP A CA 1
ATOM 1352 C C . ASP A 1 167 ? -11.179 -6.686 -11.905 1.00 55.69 167 ASP A C 1
ATOM 1354 O O . ASP A 1 167 ? -12.107 -7.456 -12.173 1.00 55.69 167 ASP A O 1
ATOM 1358 N N . LEU A 1 168 ? -9.902 -7.057 -12.043 1.00 50.00 168 LEU A N 1
ATOM 1359 C CA . LEU A 1 168 ? -9.494 -8.409 -12.386 1.00 50.00 168 LEU A CA 1
ATOM 1360 C C . LEU A 1 168 ? -9.547 -9.302 -11.137 1.00 50.00 168 LEU A C 1
ATOM 1362 O O . LEU A 1 168 ? -9.049 -8.921 -10.075 1.00 50.00 168 LEU A O 1
ATOM 1366 N N . PRO A 1 169 ? -10.111 -10.520 -11.238 1.00 43.31 169 PRO A N 1
ATOM 1367 C CA . PRO A 1 169 ? -10.093 -11.456 -10.126 1.00 43.31 169 PRO A CA 1
ATOM 1368 C C . PRO A 1 169 ? -8.646 -11.738 -9.710 1.00 43.31 169 PRO A C 1
ATOM 1370 O O . PRO A 1 169 ? -7.825 -12.155 -10.531 1.00 43.31 169 PRO A O 1
ATOM 1373 N N . GLU A 1 170 ? -8.345 -11.521 -8.427 1.00 46.97 170 GLU A N 1
ATOM 1374 C CA . GLU A 1 170 ? -7.036 -11.818 -7.841 1.00 46.97 170 GLU A CA 1
ATOM 1375 C C . GLU A 1 170 ? -6.667 -13.276 -8.158 1.00 46.97 170 GLU A C 1
ATOM 1377 O O . GLU A 1 170 ? -7.367 -14.213 -7.759 1.00 46.97 170 GLU A O 1
ATOM 1382 N N . LEU A 1 171 ? -5.595 -13.477 -8.936 1.00 41.00 171 LEU A N 1
ATOM 1383 C CA . LEU A 1 171 ? -5.191 -14.808 -9.385 1.00 41.00 171 LEU A CA 1
ATOM 1384 C C . LEU A 1 171 ? -4.970 -15.709 -8.168 1.00 41.00 171 LEU A C 1
ATOM 1386 O O . LEU A 1 171 ? -4.187 -15.384 -7.276 1.00 41.00 171 LEU A O 1
ATOM 1390 N N . LYS A 1 172 ? -5.623 -16.876 -8.163 1.00 38.62 172 LYS A N 1
ATOM 1391 C CA . LYS A 1 172 ? -5.576 -17.859 -7.068 1.00 38.62 172 LYS A CA 1
ATOM 1392 C C . LYS A 1 172 ? -4.142 -18.179 -6.613 1.00 38.62 172 LYS A C 1
ATOM 1394 O O . LYS A 1 172 ? -3.888 -18.268 -5.421 1.00 38.62 172 LYS A O 1
ATOM 1399 N N . VAL A 1 173 ? -3.201 -18.219 -7.556 1.00 34.31 173 VAL A N 1
ATOM 1400 C CA . VAL A 1 173 ? -1.760 -18.398 -7.316 1.00 34.31 173 VAL A CA 1
ATOM 1401 C C . VAL A 1 173 ? -1.150 -17.283 -6.453 1.00 34.31 173 VAL A C 1
ATOM 1403 O O . VAL A 1 173 ? -0.342 -17.566 -5.578 1.00 34.31 173 VAL A O 1
ATOM 1406 N N . LEU A 1 174 ? -1.537 -16.019 -6.644 1.00 41.66 174 LEU A N 1
ATOM 1407 C CA . LEU A 1 174 ? -1.052 -14.912 -5.809 1.00 41.66 174 LEU A CA 1
ATOM 1408 C C . LEU A 1 174 ? -1.609 -15.025 -4.387 1.00 41.66 174 LEU A C 1
ATOM 1410 O O . LEU A 1 174 ? -0.860 -14.877 -3.423 1.00 41.66 174 LEU A O 1
ATOM 1414 N N . ARG A 1 175 ? -2.893 -15.383 -4.257 1.00 47.09 175 ARG A N 1
ATOM 1415 C CA . ARG A 1 175 ? -3.531 -15.694 -2.969 1.00 47.09 175 ARG A CA 1
ATOM 1416 C C . ARG A 1 175 ? -2.811 -16.814 -2.222 1.00 47.09 175 ARG A C 1
ATOM 1418 O O . ARG A 1 175 ? -2.538 -16.676 -1.034 1.00 47.09 175 ARG A O 1
ATOM 1425 N N . GLU A 1 176 ? -2.489 -17.894 -2.920 1.00 46.34 176 GLU A N 1
ATOM 1426 C CA . GLU A 1 176 ? -1.901 -19.102 -2.339 1.00 46.34 176 GLU A CA 1
ATOM 1427 C C . GLU A 1 176 ? -0.422 -18.951 -1.995 1.00 46.34 176 GLU A C 1
ATOM 1429 O O . GLU A 1 176 ? -0.009 -19.428 -0.946 1.00 46.34 176 GLU A O 1
ATOM 1434 N N . ILE A 1 177 ? 0.372 -18.263 -2.816 1.00 47.50 177 ILE A N 1
ATOM 1435 C CA . ILE A 1 177 ? 1.812 -18.128 -2.558 1.00 47.50 177 ILE A CA 1
ATOM 1436 C C . ILE A 1 177 ? 2.095 -16.964 -1.595 1.00 47.50 177 ILE A C 1
ATOM 1438 O O . ILE A 1 177 ? 3.073 -17.005 -0.851 1.00 47.50 177 ILE A O 1
ATOM 1442 N N . TYR A 1 178 ? 1.265 -15.913 -1.590 1.00 46.38 178 TYR A N 1
ATOM 1443 C CA . TYR A 1 178 ? 1.623 -14.648 -0.934 1.00 46.38 178 TYR A CA 1
ATOM 1444 C C . TYR A 1 178 ? 0.705 -14.202 0.201 1.00 46.38 178 TYR A C 1
ATOM 1446 O O . TYR A 1 178 ? 1.144 -13.403 1.024 1.00 46.38 178 TYR A O 1
ATOM 1454 N N . TYR A 1 179 ? -0.520 -14.728 0.298 1.00 50.22 179 TYR A N 1
ATOM 1455 C CA . TYR A 1 179 ? -1.490 -14.302 1.319 1.00 50.22 179 TYR A CA 1
ATOM 1456 C C . TYR A 1 179 ? -2.090 -15.456 2.135 1.00 50.22 179 TYR A C 1
ATOM 1458 O O . TYR A 1 179 ? -2.896 -15.214 3.031 1.00 50.22 179 TYR A O 1
ATOM 1466 N N . SER A 1 180 ? -1.712 -16.704 1.849 1.00 50.47 180 SER A N 1
ATOM 1467 C CA . SER A 1 180 ? -2.237 -17.896 2.530 1.00 50.47 180 SER A CA 1
ATOM 1468 C C . SER A 1 180 ? -1.640 -18.117 3.919 1.00 50.47 180 SER A C 1
ATOM 1470 O O . SER A 1 180 ? -2.179 -18.905 4.691 1.00 50.47 180 SER A O 1
ATOM 1472 N N . GLY A 1 181 ? -0.517 -17.464 4.236 1.00 42.69 181 GLY A N 1
ATOM 1473 C CA . GLY A 1 181 ? 0.255 -17.770 5.441 1.00 42.69 181 GLY A CA 1
ATOM 1474 C C . GLY A 1 181 ? 0.815 -19.198 5.465 1.00 42.69 181 GLY A C 1
ATOM 1475 O O . GLY A 1 181 ? 1.367 -19.589 6.486 1.00 42.69 181 GLY A O 1
ATOM 1476 N N . GLN A 1 182 ? 0.684 -19.961 4.373 1.00 43.72 182 GLN A N 1
ATOM 1477 C CA . GLN A 1 182 ? 1.300 -21.271 4.224 1.00 43.72 182 GLN A CA 1
ATOM 1478 C C . GLN A 1 182 ? 2.642 -21.096 3.529 1.00 43.72 182 GLN A C 1
ATOM 1480 O O . GLN A 1 182 ? 2.722 -20.591 2.406 1.00 43.72 182 GLN A O 1
ATOM 1485 N N . GLY A 1 183 ? 3.711 -21.475 4.224 1.00 41.78 183 GLY A N 1
ATOM 1486 C CA . GLY A 1 183 ? 5.030 -21.534 3.616 1.00 41.78 183 GLY A CA 1
ATOM 1487 C C . GLY A 1 183 ? 5.048 -22.576 2.491 1.00 41.78 183 GLY A C 1
ATOM 1488 O O . GLY A 1 183 ? 4.239 -23.506 2.494 1.00 41.78 183 GLY A O 1
ATOM 1489 N N . PRO A 1 184 ? 5.997 -22.489 1.544 1.00 47.59 184 PRO A N 1
ATOM 1490 C CA . PRO A 1 184 ? 6.159 -23.497 0.491 1.00 47.59 184 PRO A CA 1
ATOM 1491 C C . PRO A 1 184 ? 6.386 -24.925 1.029 1.00 47.59 184 PRO A C 1
ATOM 1493 O O . PRO A 1 184 ? 6.269 -25.880 0.275 1.00 47.59 184 PRO A O 1
ATOM 1496 N N . THR A 1 185 ? 6.681 -25.082 2.321 1.00 45.19 185 THR A N 1
ATOM 1497 C CA . THR A 1 185 ? 6.853 -26.365 3.014 1.00 45.19 185 THR A CA 1
ATOM 1498 C C . THR A 1 185 ? 5.584 -26.913 3.673 1.00 45.19 185 THR A C 1
ATOM 1500 O O . THR A 1 185 ? 5.566 -28.081 4.042 1.00 45.19 185 THR A O 1
ATOM 1503 N N . ASP A 1 186 ? 4.511 -26.128 3.806 1.00 45.41 186 ASP A N 1
ATOM 1504 C CA . ASP A 1 186 ? 3.296 -26.557 4.526 1.00 45.41 186 ASP A CA 1
ATOM 1505 C C . ASP A 1 186 ? 2.346 -27.406 3.663 1.00 45.41 186 ASP A C 1
ATOM 1507 O O . ASP A 1 186 ? 1.291 -27.837 4.124 1.00 45.41 186 ASP A O 1
ATOM 1511 N N . SER A 1 187 ? 2.705 -27.643 2.398 1.00 44.91 187 SER A N 1
ATOM 1512 C CA . SER A 1 187 ? 1.894 -28.399 1.436 1.00 44.91 187 SER A CA 1
ATOM 1513 C C . SER A 1 187 ? 2.299 -29.870 1.289 1.00 44.91 187 SER A C 1
ATOM 1515 O O . SER A 1 187 ? 1.569 -30.614 0.636 1.00 44.91 187 SER A O 1
ATOM 1517 N N . GLU A 1 188 ? 3.398 -30.320 1.910 1.00 41.28 188 GLU A N 1
ATOM 1518 C CA . GLU A 1 188 ? 3.865 -31.714 1.773 1.00 41.28 188 GLU A CA 1
ATOM 1519 C C . GLU A 1 188 ? 3.603 -32.628 2.981 1.00 41.28 188 GLU A C 1
ATOM 1521 O O . GLU A 1 188 ? 3.715 -33.843 2.840 1.00 41.28 188 GLU A O 1
ATOM 1526 N N . GLU A 1 189 ? 3.152 -32.125 4.133 1.00 44.91 189 GLU A N 1
ATOM 1527 C CA . GLU A 1 189 ? 2.814 -32.989 5.275 1.00 44.91 189 GLU A CA 1
ATOM 1528 C C . GLU A 1 189 ? 1.364 -32.802 5.722 1.00 44.91 189 GLU A C 1
ATOM 1530 O O . GLU A 1 189 ? 1.045 -32.009 6.606 1.00 44.91 189 GLU A O 1
ATOM 1535 N N . GLY A 1 190 ? 0.457 -33.576 5.121 1.00 35.44 190 GLY A N 1
ATOM 1536 C CA . GLY A 1 190 ? -0.899 -33.677 5.648 1.00 35.44 190 GLY A CA 1
ATOM 1537 C C . GLY A 1 190 ? -1.918 -34.317 4.722 1.00 35.44 190 GLY A C 1
ATOM 1538 O O . GLY A 1 190 ? -2.857 -33.656 4.285 1.00 35.44 190 GLY A O 1
ATOM 1539 N N . SER A 1 191 ? -1.806 -35.618 4.472 1.00 28.11 191 SER A N 1
ATOM 1540 C CA . SER A 1 191 ? -2.982 -36.457 4.216 1.00 28.11 191 SER A CA 1
ATOM 1541 C C . SER A 1 191 ? -2.726 -37.873 4.754 1.00 28.11 191 SER A C 1
ATOM 1543 O O . SER A 1 191 ? -1.580 -38.315 4.706 1.00 28.11 191 SER A O 1
ATOM 1545 N N . PRO A 1 192 ? -3.750 -38.502 5.360 1.00 40.41 192 PRO A N 1
ATOM 1546 C CA . PRO A 1 192 ? -3.636 -39.632 6.292 1.00 40.41 192 PRO A CA 1
ATOM 1547 C C . PRO A 1 192 ? -3.114 -40.934 5.679 1.00 40.41 192 PRO A C 1
ATOM 1549 O O . PRO A 1 192 ? -3.292 -41.134 4.456 1.00 40.41 192 PRO A O 1
#